Protein AF-A0A7J6R3U2-F1 (afdb_monomer)

Nearest PDB structures (foldseek):
  4mwa-assembly3_C  TM=8.985E-01  e=2.652E-11  Bacillus anthracis str. Sterne
  2l5h-assembly1_B  TM=5.261E-01  e=1.516E-02  Escherichia coli
  2kx9-assembly1_A  TM=3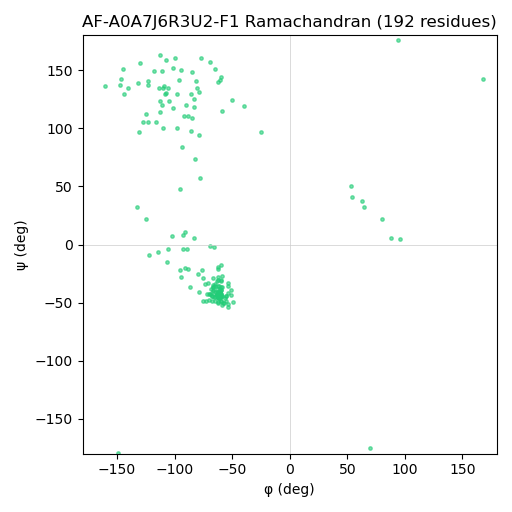.908E-01  e=1.516E-02  Escherichia coli K-12
  6vbj-assembly1_B  TM=3.674E-01  e=5.675E-02  Caldanaerobacter subterraneus subsp. tengcongensis
  8g9m-assembly1_A  TM=3.456E-01  e=4.464E-02  Acinetobacter baumannii

Mean predicted aligned error: 4.29 Å

pLDDT: mean 91.58, std 10.04, range [48.12, 98.56]

Solvent-accessible surface area (backbone atoms only — not comparable to full-atom values): 10755 Å² total; per-residue (Å²): 96,62,96,75,71,44,74,65,46,76,45,83,33,88,40,64,70,50,11,60,44,33,37,58,52,43,58,47,37,48,74,74,70,48,78,64,45,36,30,35,40,32,80,54,42,66,72,36,51,53,46,25,51,76,26,31,55,27,42,32,40,31,66,32,38,67,84,45,91,62,81,66,84,81,77,69,92,70,86,47,74,65,57,51,50,52,53,51,52,54,46,45,66,60,44,46,66,49,52,55,52,27,60,78,66,76,35,35,39,32,50,38,39,40,65,98,48,62,27,65,72,42,37,74,76,50,35,99,38,45,65,21,51,35,52,54,46,49,53,56,50,50,51,33,50,76,69,74,46,76,59,48,30,41,28,53,27,24,68,51,61,68,53,24,53,51,22,49,52,52,39,52,51,54,29,55,77,68,73,50,85,68,51,75,56,83,57,72,37,85,86,70,84,132

Foldseek 3Di:
DVVVVDQAEEDEFEDPVSLQVLQVVQVVCVVVVHPRFYEYEYLDDLVSLLSNLNRGQEYEYELLNQPPPPQPPPPDLDCDPVNVVVVLVSSLVSCVVNLVSCVVVVHAYEHEYELVRHHPVLCNPPNSALVSSLVSSVSVVVSCVVVVHQRYEYEYEELPVVRRVSNVVVNVVVCVVVVHDHHYDYDYPCPDDD

Secondary structure (DSSP, 8-state):
-GGGT-S-EEEE--SHHHHHHHHHHHHHHHHTT----EEEE--S-HHHHHHHHHH-SEEEE-GGGSS-SS--TTS-SS--HHHHHHHHHHHHHHHHHHHHHHHHHT-EEEEEEEGGG--HHHHHHH-SSHHHHHHHHHHHHHHHHHTT---EEEEEE-SSHHHHHHHHHHHHHHHHHTT----B----S-----

Sequence (194 aa):
CADAGIDIVRVTVQGIKEARATKLIKERLLRDGYTTPIVADIHFKPKVAMLAAEGCDKIRINPGNFIDGMKTFGKVTEVTPEIAAQWQEEMFNKLTPLVESLKRQGKCMRIGVNHGSLSERILTQYGDTPEGMVASAIEVGLMCRALDFHDIIFSMKSSNTRVMVAAYRLLAAEMARRGWDYPLHLGVTEAGGG

InterPro domains:
  IPR004588 4-hydroxy-3-methylbut-2-en-1-yl diphosphate synthase, bacterial-type [PTHR30454] (1-194)
  IPR011005 Dihydropteroate synthase-like superfamily [G3DSA:3.20.20.20] (1-194)
  IPR058578 IspG, TIM-barrel domain [PF04551] (2-193)

Organism: Perkinsus olseni (NCBI:txid32597)

Radius of gyration: 17.14 Å; Cα contacts (8 Å, |Δi|>4): 304; chains: 1; bounding box: 48×37×43 Å

Structure (mmCIF, N/CA/C/O backbone):
data_AF-A0A7J6R3U2-F1
#
_entry.id   AF-A0A7J6R3U2-F1
#
loop_
_atom_site.group_PDB
_atom_site.id
_atom_site.type_symbol
_atom_site.label_atom_id
_atom_site.label_alt_id
_atom_site.label_comp_id
_atom_site.label_asym_id
_atom_site.label_entity_id
_atom_site.label_seq_id
_atom_site.pdbx_PDB_ins_code
_atom_site.Cartn_x
_atom_site.Cartn_y
_atom_site.Cartn_z
_atom_site.occupancy
_atom_site.B_iso_or_equiv
_atom_site.auth_seq_id
_atom_site.auth_comp_id
_atom_site.auth_asym_id
_atom_site.auth_atom_id
_atom_site.pdbx_PDB_model_num
ATOM 1 N N . CYS A 1 1 ? -19.119 8.926 9.840 1.00 90.69 1 CYS A N 1
ATOM 2 C CA . CYS A 1 1 ? -18.742 7.890 8.847 1.00 90.69 1 CYS A CA 1
ATOM 3 C C . CYS A 1 1 ? -19.490 6.593 9.101 1.00 90.69 1 CYS A C 1
ATOM 5 O O . CYS A 1 1 ? -20.240 6.197 8.226 1.00 90.69 1 CYS A O 1
ATOM 7 N N . ALA A 1 2 ? -19.325 5.970 10.272 1.00 93.44 2 ALA A N 1
ATOM 8 C CA . ALA A 1 2 ? -20.028 4.733 10.616 1.00 93.44 2 ALA A CA 1
ATOM 9 C C . ALA A 1 2 ? -21.559 4.868 10.499 1.00 93.44 2 ALA A C 1
ATOM 11 O O . ALA A 1 2 ? -22.170 4.094 9.776 1.00 93.44 2 ALA A O 1
ATOM 12 N N . ASP A 1 3 ? -22.151 5.925 11.070 1.00 96.19 3 ASP A N 1
ATOM 13 C CA . ASP A 1 3 ? -23.606 6.182 10.981 1.00 96.19 3 ASP A CA 1
ATOM 14 C C . ASP A 1 3 ? -24.112 6.412 9.550 1.00 96.19 3 ASP A C 1
ATOM 16 O O . ASP A 1 3 ? -25.297 6.280 9.270 1.00 96.19 3 ASP A O 1
ATOM 20 N N . ALA A 1 4 ? -23.204 6.756 8.633 1.00 96.88 4 ALA A N 1
ATOM 21 C CA . ALA A 1 4 ? -23.495 6.921 7.213 1.00 96.88 4 ALA A CA 1
ATOM 22 C C . ALA A 1 4 ? -23.251 5.630 6.403 1.00 96.88 4 ALA A C 1
ATOM 24 O O . ALA A 1 4 ? -23.267 5.678 5.177 1.00 96.88 4 ALA A O 1
ATOM 25 N N . GLY A 1 5 ? -22.981 4.495 7.063 1.00 96.06 5 GLY A N 1
ATOM 26 C CA . GLY A 1 5 ? -22.761 3.195 6.422 1.00 96.06 5 GLY A CA 1
ATOM 27 C C . GLY A 1 5 ? -21.359 2.984 5.841 1.00 96.06 5 GLY A C 1
ATOM 28 O O . GLY A 1 5 ? -21.191 2.168 4.943 1.00 96.06 5 GLY A O 1
ATOM 29 N N . ILE A 1 6 ? -20.342 3.725 6.299 1.00 97.12 6 ILE A N 1
ATOM 30 C CA . ILE A 1 6 ? -18.961 3.552 5.820 1.00 97.12 6 ILE A CA 1
ATOM 31 C C . ILE A 1 6 ? -18.263 2.413 6.572 1.00 97.12 6 ILE A C 1
ATOM 33 O O . ILE A 1 6 ? -18.010 2.530 7.772 1.00 97.12 6 ILE A O 1
ATOM 37 N N . ASP A 1 7 ? -17.857 1.373 5.840 1.00 97.19 7 ASP A N 1
ATOM 38 C CA . ASP A 1 7 ? -17.229 0.171 6.409 1.00 97.19 7 ASP A CA 1
ATOM 39 C C . ASP A 1 7 ? -15.775 0.363 6.846 1.00 97.19 7 ASP A C 1
ATOM 41 O O . ASP A 1 7 ? -15.296 -0.336 7.731 1.00 97.19 7 ASP A O 1
ATOM 45 N N . ILE A 1 8 ? -15.031 1.271 6.207 1.00 97.44 8 ILE A N 1
ATOM 46 C CA . ILE A 1 8 ? -13.606 1.499 6.481 1.00 97.44 8 ILE A CA 1
ATOM 47 C C . ILE A 1 8 ? -13.297 2.988 6.347 1.00 97.44 8 ILE A C 1
ATOM 49 O O . ILE A 1 8 ? -13.569 3.603 5.315 1.00 97.44 8 ILE A O 1
ATOM 53 N N . VAL A 1 9 ? -12.647 3.565 7.358 1.00 97.19 9 VAL A N 1
ATOM 54 C CA . VAL A 1 9 ? -12.238 4.975 7.363 1.00 97.19 9 VAL A CA 1
ATOM 55 C C . VAL A 1 9 ? -10.735 5.076 7.152 1.00 97.19 9 VAL A C 1
ATOM 57 O O . VAL A 1 9 ? -9.956 4.371 7.783 1.00 97.19 9 VAL A O 1
ATOM 60 N N . ARG A 1 10 ? -10.295 5.981 6.277 1.00 97.31 10 ARG A N 1
ATOM 61 C CA . ARG A 1 10 ? -8.873 6.288 6.089 1.00 97.31 10 ARG A CA 1
ATOM 62 C C . ARG A 1 10 ? -8.559 7.678 6.624 1.00 97.31 10 ARG A C 1
ATOM 64 O O . ARG A 1 10 ? -9.272 8.623 6.305 1.00 97.31 10 ARG A O 1
ATOM 71 N N . VAL A 1 11 ? -7.466 7.796 7.370 1.00 96.00 11 VAL A N 1
ATOM 72 C CA . VAL A 1 11 ? -6.963 9.055 7.930 1.00 96.00 11 VAL A CA 1
ATOM 73 C C . VAL A 1 11 ? -5.530 9.303 7.475 1.00 96.00 11 VAL A C 1
ATOM 75 O O . VAL A 1 11 ? -4.722 8.380 7.383 1.00 96.00 11 VAL A O 1
ATOM 78 N N . THR A 1 12 ? -5.206 10.555 7.178 1.00 95.00 12 THR A N 1
ATOM 79 C CA . THR A 1 12 ? -3.850 10.957 6.794 1.00 95.00 12 THR A CA 1
ATOM 80 C C . THR A 1 12 ? -2.962 11.070 8.030 1.00 95.00 12 THR A C 1
ATOM 82 O O . THR A 1 12 ? -3.337 11.726 8.998 1.00 95.00 12 THR A O 1
ATOM 85 N N . VAL A 1 13 ? -1.768 10.470 7.989 1.00 95.19 13 VAL A N 1
ATOM 86 C CA . VAL A 1 13 ? -0.805 10.489 9.100 1.00 95.19 13 VAL A CA 1
ATOM 87 C C . VAL A 1 13 ? 0.577 10.893 8.569 1.00 95.19 13 VAL A C 1
ATOM 89 O O . VAL A 1 13 ? 1.323 10.086 8.021 1.00 95.19 13 VAL A O 1
ATOM 92 N N . GLN A 1 14 ? 0.919 12.179 8.694 1.00 90.25 14 GLN A N 1
ATOM 93 C CA . GLN A 1 14 ? 2.133 12.756 8.083 1.00 90.25 14 GLN A CA 1
ATOM 94 C C . GLN A 1 14 ? 3.350 12.809 9.021 1.00 90.25 14 GLN A C 1
ATOM 96 O O . GLN A 1 14 ? 4.499 12.881 8.554 1.00 90.25 14 GLN A O 1
ATOM 101 N N . GLY A 1 15 ? 3.117 12.773 10.334 1.00 92.88 15 GLY A N 1
ATOM 102 C CA . GLY A 1 15 ? 4.146 12.953 11.345 1.00 92.88 15 GLY A CA 1
ATOM 103 C C . GLY A 1 15 ? 3.882 12.193 12.641 1.00 92.88 15 GLY A C 1
ATOM 104 O O . GLY A 1 15 ? 2.916 11.448 12.801 1.00 92.88 15 GLY A O 1
ATOM 105 N N . ILE A 1 16 ? 4.810 12.369 13.584 1.00 93.94 16 ILE A N 1
ATOM 106 C CA . ILE A 1 16 ? 4.799 11.681 14.882 1.00 93.94 16 ILE A CA 1
ATOM 107 C C . ILE A 1 16 ? 3.591 12.104 15.726 1.00 93.94 16 ILE A C 1
ATOM 109 O O . ILE A 1 16 ? 3.033 11.273 16.441 1.00 93.94 16 ILE A O 1
ATOM 113 N N . LYS A 1 17 ? 3.176 13.375 15.641 1.00 95.25 17 LYS A N 1
ATOM 114 C CA . LYS A 1 17 ? 2.018 13.898 16.374 1.00 95.25 17 LYS A CA 1
ATOM 115 C C . LYS A 1 17 ? 0.740 13.175 15.949 1.00 95.25 17 LYS A C 1
ATOM 117 O O . LYS A 1 17 ? 0.021 12.661 16.800 1.00 95.25 17 LYS A O 1
ATOM 122 N N . GLU A 1 18 ? 0.499 13.085 14.644 1.00 95.56 18 GLU A N 1
ATOM 123 C CA . GLU A 1 18 ? -0.673 12.416 14.077 1.00 95.56 18 GLU A CA 1
ATOM 124 C C . GLU A 1 18 ? -0.626 10.917 14.379 1.00 95.56 18 GLU A C 1
ATOM 126 O O . GLU A 1 18 ? -1.633 10.343 14.783 1.00 95.56 18 GLU A O 1
ATOM 131 N N . ALA A 1 19 ? 0.554 10.293 14.271 1.00 95.38 19 ALA A N 1
ATOM 132 C CA . ALA A 1 19 ? 0.719 8.875 14.573 1.00 95.38 19 ALA A CA 1
ATOM 133 C C . ALA A 1 19 ? 0.352 8.557 16.028 1.00 95.38 19 ALA A C 1
ATOM 135 O O . ALA A 1 19 ? -0.409 7.625 16.270 1.00 95.38 19 ALA A O 1
ATOM 136 N N . ARG A 1 20 ? 0.799 9.369 16.995 1.00 95.00 20 ARG A N 1
ATOM 137 C CA . ARG A 1 20 ? 0.408 9.210 18.408 1.00 95.00 20 ARG A CA 1
ATOM 138 C C . ARG A 1 20 ? -1.087 9.442 18.634 1.00 95.00 20 ARG A C 1
ATOM 140 O O . ARG A 1 20 ? -1.682 8.772 19.473 1.00 95.00 20 ARG A O 1
ATOM 147 N N . ALA A 1 21 ? -1.698 10.357 17.882 1.00 96.50 21 ALA A N 1
ATOM 148 C CA . ALA A 1 21 ? -3.129 10.625 17.987 1.00 96.50 21 ALA A CA 1
ATOM 149 C C . ALA A 1 21 ? -3.991 9.436 17.528 1.00 96.50 21 ALA A C 1
ATOM 151 O O . ALA A 1 21 ? -5.079 9.256 18.069 1.00 96.50 21 ALA A O 1
ATOM 152 N N . THR A 1 22 ? -3.514 8.596 16.595 1.00 96.44 22 THR A N 1
ATOM 153 C CA . THR A 1 22 ? -4.287 7.441 16.091 1.00 96.44 22 THR A CA 1
ATOM 154 C C . THR A 1 22 ? -4.778 6.519 17.208 1.00 96.44 22 THR A C 1
ATOM 156 O O . THR A 1 22 ? -5.940 6.118 17.201 1.00 96.44 22 THR A O 1
ATOM 159 N N . LYS A 1 23 ? -3.932 6.247 18.210 1.00 94.94 23 LYS A N 1
ATOM 160 C CA . LYS A 1 23 ? -4.276 5.400 19.355 1.00 94.94 23 LYS A CA 1
ATOM 161 C C . LYS A 1 23 ? -5.383 6.019 20.207 1.00 94.94 23 LYS A C 1
ATOM 163 O O . LYS A 1 23 ? -6.383 5.363 20.477 1.00 94.94 23 LYS A O 1
ATOM 168 N N . LEU A 1 24 ? -5.246 7.302 20.548 1.00 96.38 24 LEU A N 1
ATOM 169 C CA . LEU A 1 24 ? -6.252 8.038 21.323 1.00 96.38 24 LEU A CA 1
ATOM 170 C C . LEU A 1 24 ? -7.600 8.095 20.588 1.00 96.38 24 LEU A C 1
ATOM 172 O O . LEU A 1 24 ? -8.650 7.912 21.202 1.00 96.38 24 LEU A O 1
ATOM 176 N N . ILE A 1 25 ? -7.567 8.310 19.269 1.00 96.31 25 ILE A N 1
ATOM 177 C CA . ILE A 1 25 ? -8.758 8.321 18.413 1.00 96.31 25 ILE A CA 1
ATOM 178 C C . ILE A 1 25 ? -9.436 6.946 18.429 1.00 96.31 25 ILE A C 1
ATOM 180 O O . ILE A 1 25 ? -10.636 6.870 18.683 1.00 96.31 25 ILE A O 1
ATOM 184 N N . LYS A 1 26 ? -8.686 5.858 18.212 1.00 96.00 26 LYS A N 1
ATOM 185 C CA . LYS A 1 26 ? -9.231 4.492 18.215 1.00 96.00 26 LYS A CA 1
ATOM 186 C C . LYS A 1 26 ? -9.832 4.122 19.571 1.00 96.00 26 LYS A C 1
ATOM 188 O O . LYS A 1 26 ? -10.952 3.627 19.620 1.00 96.00 26 LYS A O 1
ATOM 193 N N . GLU A 1 27 ? -9.130 4.404 20.667 1.00 96.62 27 GLU A N 1
ATOM 194 C CA . GLU A 1 27 ? -9.617 4.141 22.027 1.00 96.62 27 GLU A CA 1
ATOM 195 C C . GLU A 1 27 ? -10.891 4.918 22.359 1.00 96.62 27 GLU A C 1
ATOM 197 O O . GLU A 1 27 ? -11.746 4.418 23.093 1.00 96.62 27 GLU A O 1
ATOM 202 N N . ARG A 1 28 ? -11.018 6.153 21.859 1.00 97.56 28 ARG A N 1
ATOM 203 C CA . ARG A 1 28 ? -12.236 6.942 22.037 1.00 97.56 28 ARG A CA 1
ATOM 204 C C . ARG A 1 28 ? -13.392 6.370 21.221 1.00 97.56 28 ARG A C 1
ATOM 206 O O . ARG A 1 28 ? -14.463 6.171 21.775 1.00 97.56 28 ARG A O 1
ATOM 213 N N . LEU A 1 29 ? -13.160 6.058 19.947 1.00 96.94 29 LEU A N 1
ATOM 214 C CA . LEU A 1 29 ? -14.182 5.491 19.064 1.00 96.94 29 LEU A CA 1
ATOM 215 C C . LEU A 1 29 ? -14.722 4.160 19.594 1.00 96.94 29 LEU A C 1
ATOM 217 O O . LEU A 1 29 ? -15.933 3.978 19.626 1.00 96.94 29 LEU A O 1
ATOM 221 N N . LEU A 1 30 ? -13.847 3.280 20.088 1.00 96.88 30 LEU A N 1
ATOM 222 C CA . LEU A 1 30 ? -14.261 2.018 20.706 1.00 96.88 30 LEU A CA 1
ATOM 223 C C . LEU A 1 30 ? -15.116 2.240 21.962 1.00 96.88 30 LEU A C 1
ATOM 225 O O . LEU A 1 30 ? -16.115 1.549 22.143 1.00 96.88 30 LEU A O 1
ATOM 229 N N . ARG A 1 31 ? -14.758 3.216 22.811 1.00 98.00 31 ARG A N 1
ATOM 230 C CA . ARG A 1 31 ? -15.566 3.602 23.984 1.00 98.00 31 ARG A CA 1
ATOM 231 C C . ARG A 1 31 ? -16.943 4.135 23.600 1.00 98.00 31 ARG A C 1
ATOM 233 O O . ARG A 1 31 ? -17.907 3.865 24.305 1.00 98.00 31 ARG A O 1
ATOM 240 N N . ASP A 1 32 ? -17.020 4.846 22.483 1.00 97.56 32 ASP A N 1
ATOM 241 C CA . ASP A 1 32 ? -18.264 5.390 21.943 1.00 97.56 32 ASP A CA 1
ATOM 242 C C . ASP A 1 32 ? -19.058 4.345 21.116 1.00 97.56 32 ASP A C 1
ATOM 244 O O . ASP A 1 32 ? -20.083 4.678 20.531 1.00 97.56 32 ASP A O 1
ATOM 248 N N . GLY A 1 33 ? -18.613 3.079 21.068 1.00 97.44 33 GLY A N 1
ATOM 249 C CA . GLY A 1 33 ? -19.314 1.972 20.401 1.00 97.44 33 GLY A CA 1
ATOM 250 C C . GLY A 1 33 ? -18.999 1.792 18.911 1.00 97.44 33 GLY A C 1
ATOM 251 O O . GLY A 1 33 ? -19.583 0.927 18.261 1.00 97.44 33 GLY A O 1
ATOM 252 N N . TYR A 1 34 ? -18.056 2.557 18.356 1.00 97.44 34 TYR A N 1
ATOM 253 C CA . TYR A 1 34 ? -17.667 2.469 16.948 1.00 97.44 34 TYR A CA 1
ATOM 254 C C . TYR A 1 34 ? -16.528 1.469 16.726 1.00 97.44 34 TYR A C 1
ATOM 256 O O . TYR A 1 34 ? -15.410 1.646 17.215 1.00 97.44 34 TYR A O 1
ATOM 264 N N . THR A 1 35 ? -16.786 0.448 15.906 1.00 96.50 35 THR A N 1
ATOM 265 C CA . THR A 1 35 ? -15.823 -0.618 15.570 1.00 96.50 35 THR A CA 1
ATOM 266 C C . THR A 1 35 ? -15.231 -0.503 14.164 1.00 96.50 35 THR A C 1
ATOM 268 O O . THR A 1 35 ? -14.330 -1.269 13.823 1.00 96.50 35 THR A O 1
ATOM 271 N N . THR A 1 36 ? -15.682 0.469 13.361 1.00 97.19 36 THR A N 1
ATOM 272 C CA . THR A 1 36 ? -15.215 0.703 11.987 1.00 97.19 36 THR A CA 1
ATOM 273 C C . THR A 1 36 ? -13.677 0.756 11.911 1.00 97.19 36 THR A C 1
ATOM 275 O O . THR A 1 36 ? -13.056 1.564 12.613 1.00 97.19 36 THR A O 1
ATOM 278 N N . PRO A 1 37 ? -13.034 -0.074 11.067 1.00 97.44 37 PRO A N 1
ATOM 279 C CA . PRO A 1 37 ? -11.588 -0.074 10.895 1.00 97.44 37 PRO A CA 1
ATOM 280 C C . PRO A 1 37 ? -11.019 1.257 10.394 1.00 97.44 37 PRO A C 1
ATOM 282 O O . PRO A 1 37 ? -11.578 1.905 9.504 1.00 97.44 37 PRO A O 1
ATOM 285 N N . ILE A 1 38 ? -9.851 1.619 10.923 1.00 97.62 38 ILE A N 1
ATOM 286 C CA . ILE A 1 38 ? -9.089 2.810 10.558 1.00 97.62 38 ILE A CA 1
ATOM 287 C C . ILE A 1 38 ? -7.845 2.410 9.766 1.00 97.62 38 ILE A C 1
ATOM 289 O O . ILE A 1 38 ? -7.036 1.586 10.195 1.00 97.62 38 ILE A O 1
ATOM 293 N N . VAL A 1 39 ? -7.657 3.057 8.619 1.00 98.19 39 VAL A N 1
ATOM 294 C CA . VAL A 1 39 ? -6.471 2.947 7.770 1.00 98.19 39 VAL A CA 1
ATOM 295 C C . VAL A 1 39 ? -5.615 4.200 7.925 1.00 98.19 39 VAL A C 1
ATOM 297 O O . VAL A 1 39 ? -6.095 5.296 7.637 1.00 98.19 39 VAL A O 1
ATOM 300 N N . ALA A 1 40 ? -4.344 4.059 8.295 1.00 97.25 40 ALA A N 1
ATOM 301 C CA . ALA A 1 40 ? -3.398 5.173 8.250 1.00 97.25 40 ALA A CA 1
ATOM 302 C C . ALA A 1 40 ? -2.820 5.331 6.838 1.00 97.25 40 ALA A C 1
ATOM 304 O O . ALA A 1 40 ? -2.261 4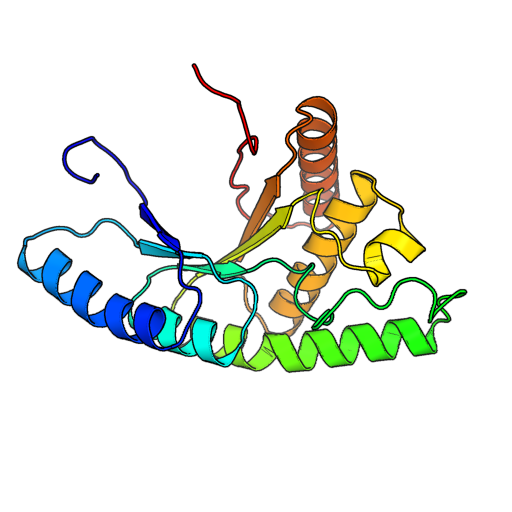.385 6.280 1.00 97.25 40 ALA A O 1
ATOM 305 N N . ASP A 1 41 ? -2.933 6.522 6.256 1.00 95.12 41 ASP A N 1
ATOM 306 C CA . ASP A 1 41 ? -2.272 6.889 5.003 1.00 95.12 41 ASP A CA 1
ATOM 307 C C . ASP A 1 41 ? -0.909 7.523 5.293 1.00 95.12 41 ASP A C 1
ATOM 309 O O . ASP A 1 41 ? -0.842 8.628 5.841 1.00 95.12 41 ASP A O 1
ATOM 313 N N . ILE A 1 42 ? 0.168 6.809 4.950 1.00 90.12 42 ILE A N 1
ATOM 314 C CA . ILE A 1 42 ? 1.541 7.203 5.265 1.00 90.12 42 ILE A CA 1
ATOM 315 C C . ILE A 1 42 ? 2.295 7.555 3.980 1.00 90.12 42 ILE A C 1
ATOM 317 O O . ILE A 1 42 ? 2.487 6.723 3.089 1.00 90.12 42 ILE A O 1
ATOM 321 N N . HIS A 1 43 ? 2.832 8.774 3.928 1.00 79.94 43 HIS A N 1
ATOM 322 C CA . HIS A 1 43 ? 3.909 9.127 3.002 1.00 79.94 43 HIS A CA 1
ATOM 323 C C . HIS A 1 43 ? 5.219 8.598 3.594 1.00 79.94 43 HIS A C 1
ATOM 325 O O . HIS A 1 43 ? 5.770 9.208 4.506 1.00 79.94 43 HIS A O 1
ATOM 331 N N . PHE A 1 44 ? 5.601 7.394 3.159 1.00 69.94 44 PHE A N 1
ATOM 332 C CA . PHE A 1 44 ? 6.572 6.478 3.767 1.00 69.94 44 PHE A CA 1
ATOM 333 C C . PHE A 1 44 ? 7.646 7.119 4.672 1.00 69.94 44 PHE A C 1
ATOM 335 O O . PHE A 1 44 ? 8.694 7.580 4.235 1.00 69.94 44 PHE A O 1
ATOM 342 N N . LYS A 1 45 ? 7.377 7.087 5.980 1.00 82.69 45 LYS A N 1
ATOM 343 C CA . LYS A 1 45 ? 8.341 7.334 7.057 1.00 82.69 45 LYS A CA 1
ATOM 344 C C . LYS A 1 45 ? 8.248 6.137 8.004 1.00 82.69 45 LYS A C 1
ATOM 346 O O . LYS A 1 45 ? 7.261 6.073 8.743 1.00 82.69 45 LYS A O 1
ATOM 351 N N . PRO A 1 46 ? 9.218 5.201 8.022 1.00 85.19 46 PRO A N 1
ATOM 352 C CA . PRO A 1 46 ? 9.103 3.946 8.776 1.00 85.19 46 PRO A CA 1
ATOM 353 C C . PRO A 1 46 ? 8.699 4.147 10.241 1.00 85.19 46 PRO A C 1
ATOM 355 O O . PRO A 1 46 ? 7.768 3.513 10.729 1.00 85.19 46 PRO A O 1
ATOM 358 N N . LYS A 1 47 ? 9.304 5.131 10.917 1.00 89.44 47 LYS A N 1
ATOM 359 C CA . LYS A 1 47 ? 8.972 5.483 12.306 1.00 89.44 47 LYS A CA 1
ATOM 360 C C . LYS A 1 47 ? 7.517 5.933 12.491 1.00 89.44 47 LYS A C 1
ATOM 362 O O . LYS A 1 47 ? 6.900 5.605 13.499 1.00 89.44 47 LYS A O 1
ATOM 367 N N . VAL A 1 48 ? 6.967 6.685 11.536 1.00 93.00 48 VAL A N 1
ATOM 368 C CA . VAL A 1 48 ? 5.568 7.142 11.573 1.00 93.00 48 VAL A CA 1
ATOM 369 C C . VAL A 1 48 ? 4.628 5.968 11.309 1.00 93.00 48 VAL A C 1
ATOM 371 O O . VAL A 1 48 ? 3.648 5.820 12.029 1.00 93.00 48 VAL A O 1
ATOM 374 N N . ALA A 1 49 ? 4.950 5.108 10.337 1.00 92.88 49 ALA A N 1
ATOM 375 C CA . ALA A 1 49 ? 4.161 3.917 10.025 1.00 92.88 49 ALA A CA 1
ATOM 376 C C . ALA A 1 49 ? 4.086 2.950 11.216 1.00 92.88 49 ALA A C 1
ATOM 378 O O . ALA A 1 49 ? 3.002 2.492 11.558 1.00 92.88 49 ALA A O 1
ATOM 379 N N . MET A 1 50 ? 5.217 2.705 11.885 1.00 92.69 50 MET A N 1
ATOM 380 C CA . MET A 1 50 ? 5.301 1.857 13.079 1.00 92.69 50 MET A CA 1
ATOM 381 C C . MET A 1 50 ? 4.437 2.387 14.229 1.00 92.69 50 MET A C 1
ATOM 383 O O . MET A 1 50 ? 3.702 1.620 14.836 1.00 92.69 50 MET A O 1
ATOM 387 N N . LEU A 1 51 ? 4.487 3.696 14.499 1.00 94.56 51 LEU A N 1
ATOM 388 C CA . LEU A 1 51 ? 3.668 4.319 15.546 1.00 94.56 51 LEU A CA 1
ATOM 389 C C . LEU A 1 51 ? 2.179 4.334 15.182 1.00 94.56 51 LEU A C 1
ATOM 391 O O . LEU A 1 51 ? 1.335 4.043 16.021 1.00 94.56 51 LEU A O 1
ATOM 395 N N . ALA A 1 52 ? 1.844 4.653 13.930 1.00 95.94 52 ALA A N 1
ATOM 396 C CA . ALA A 1 52 ? 0.463 4.625 13.454 1.00 95.94 52 ALA A CA 1
ATOM 397 C C . ALA A 1 52 ? -0.117 3.206 13.497 1.00 95.94 52 ALA A C 1
ATOM 399 O O . ALA A 1 52 ? -1.310 3.027 13.744 1.00 95.94 52 ALA A O 1
ATOM 400 N N . ALA A 1 53 ? 0.734 2.194 13.303 1.00 95.38 53 ALA A N 1
ATOM 401 C CA . ALA A 1 53 ? 0.336 0.808 13.422 1.00 95.38 53 ALA A CA 1
ATOM 402 C C . ALA A 1 53 ? -0.140 0.474 14.828 1.00 95.38 53 ALA A C 1
ATOM 404 O O . ALA A 1 53 ? -0.907 -0.454 14.920 1.00 95.38 53 ALA A O 1
ATOM 405 N N . GLU A 1 54 ? 0.183 1.210 15.895 1.00 93.69 54 GLU A N 1
ATOM 406 C CA . GLU A 1 54 ? -0.379 0.928 17.226 1.00 93.69 54 GLU A CA 1
ATOM 407 C C . GLU A 1 54 ? -1.874 1.286 17.325 1.00 93.69 54 GLU A C 1
ATOM 409 O O . GLU A 1 54 ? -2.622 0.606 18.025 1.00 93.69 54 GLU A O 1
ATOM 414 N N . GLY A 1 55 ? -2.324 2.324 16.610 1.00 93.56 55 GLY A N 1
ATOM 415 C CA . GLY A 1 55 ? -3.691 2.856 16.699 1.00 93.56 55 GLY A CA 1
ATOM 416 C C . GLY A 1 55 ? -4.604 2.552 15.509 1.00 93.56 55 GLY A C 1
ATOM 417 O O . GLY A 1 55 ? -5.816 2.707 15.619 1.00 93.56 55 GLY A O 1
ATOM 418 N N . CYS A 1 56 ? -4.056 2.122 14.373 1.00 97.38 56 CYS A N 1
ATOM 419 C CA . CYS A 1 56 ? -4.827 1.802 13.168 1.00 97.38 56 CYS A CA 1
ATOM 420 C C . CYS A 1 56 ? -4.890 0.293 12.907 1.00 97.38 56 CYS A C 1
ATOM 422 O O . CYS A 1 56 ? -4.044 -0.461 13.378 1.00 97.38 56 CYS A O 1
ATOM 424 N N . ASP A 1 57 ? -5.882 -0.142 12.132 1.00 97.75 57 ASP A N 1
ATOM 425 C CA . ASP A 1 57 ? -6.123 -1.549 11.774 1.00 97.75 57 ASP A CA 1
ATOM 426 C C . ASP A 1 57 ? -5.408 -1.942 10.465 1.00 97.75 57 ASP A C 1
ATOM 428 O O . ASP A 1 57 ? -5.171 -3.117 10.183 1.00 97.75 57 ASP A O 1
ATOM 432 N N . LYS A 1 58 ? -5.049 -0.941 9.650 1.00 98.19 58 LYS A N 1
ATOM 433 C CA . LYS A 1 58 ? -4.363 -1.105 8.365 1.00 98.19 58 LYS A CA 1
ATOM 434 C C . LYS A 1 58 ? -3.413 0.056 8.106 1.00 98.19 58 LYS A C 1
ATOM 436 O O . LYS A 1 58 ? -3.754 1.211 8.365 1.00 98.19 58 LYS A O 1
ATOM 441 N N . ILE A 1 59 ? -2.258 -0.225 7.511 1.00 97.38 59 ILE A N 1
ATOM 442 C CA . ILE A 1 59 ? -1.329 0.807 7.032 1.00 97.38 59 ILE A CA 1
ATOM 443 C C . ILE A 1 59 ? -1.371 0.860 5.510 1.00 97.38 59 ILE A C 1
ATOM 445 O O . ILE A 1 59 ? -1.236 -0.166 4.851 1.00 97.38 59 ILE A O 1
ATOM 449 N N . ARG A 1 60 ? -1.531 2.047 4.920 1.00 96.38 60 ARG A N 1
ATOM 450 C CA . ARG A 1 60 ? -1.241 2.254 3.500 1.00 96.38 60 ARG A CA 1
ATOM 451 C C . ARG A 1 60 ? 0.142 2.861 3.331 1.00 96.38 60 ARG A C 1
ATOM 453 O O . ARG A 1 60 ? 0.435 3.916 3.885 1.00 96.38 60 ARG A O 1
ATOM 460 N N . ILE A 1 61 ? 0.914 2.236 2.455 1.00 93.69 61 ILE A N 1
ATOM 461 C CA . ILE A 1 61 ? 2.191 2.731 1.956 1.00 93.69 61 ILE A CA 1
ATOM 462 C C . ILE A 1 61 ? 2.100 3.078 0.466 1.00 93.69 61 ILE A C 1
ATOM 464 O O . ILE A 1 61 ? 1.185 2.646 -0.245 1.00 93.69 61 ILE A O 1
ATOM 468 N N . ASN A 1 62 ? 3.069 3.858 -0.002 1.00 91.69 62 ASN A N 1
ATOM 469 C CA . ASN A 1 62 ? 3.300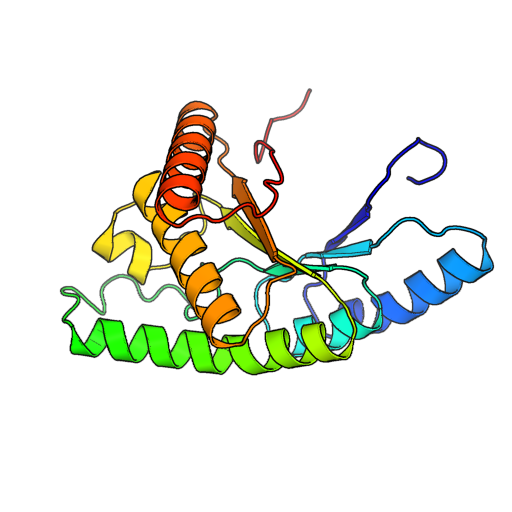 4.131 -1.414 1.00 91.69 62 ASN A CA 1
ATOM 470 C C . ASN A 1 62 ? 4.753 3.763 -1.751 1.00 91.69 62 ASN A C 1
ATOM 472 O O . ASN A 1 62 ? 5.645 4.447 -1.241 1.00 91.69 62 ASN A O 1
ATOM 476 N N . PRO A 1 63 ? 4.995 2.720 -2.567 1.00 88.62 63 PRO A N 1
ATOM 477 C CA . PRO A 1 63 ? 6.343 2.273 -2.928 1.00 88.62 63 PRO A CA 1
ATOM 478 C C . PRO A 1 63 ? 7.229 3.378 -3.509 1.00 88.62 63 PRO A C 1
ATOM 480 O O . PRO A 1 63 ? 8.425 3.415 -3.234 1.00 88.62 63 PRO A O 1
ATOM 483 N N . GLY A 1 64 ? 6.635 4.329 -4.239 1.00 84.31 64 GLY A N 1
ATOM 484 C CA . GLY A 1 64 ? 7.360 5.443 -4.852 1.00 84.31 64 GLY A CA 1
ATOM 485 C C . GLY A 1 64 ? 8.116 6.341 -3.867 1.00 84.31 64 GLY A C 1
ATOM 486 O O . GLY A 1 64 ? 9.031 7.045 -4.266 1.00 84.31 64 GLY A O 1
ATOM 487 N N . ASN A 1 65 ? 7.777 6.284 -2.574 1.00 79.00 65 ASN A N 1
ATOM 488 C CA . ASN A 1 65 ? 8.376 7.118 -1.528 1.00 79.00 65 ASN A CA 1
ATOM 489 C C . ASN A 1 65 ? 9.429 6.375 -0.675 1.00 79.00 65 ASN A C 1
ATOM 491 O O . ASN A 1 65 ? 9.835 6.889 0.364 1.00 79.00 65 ASN A O 1
ATOM 495 N N . PHE A 1 66 ? 9.819 5.143 -1.032 1.00 73.56 66 PHE A N 1
ATOM 496 C CA . PHE A 1 66 ? 10.672 4.295 -0.181 1.00 73.56 66 PHE A CA 1
ATOM 497 C C . PHE A 1 66 ? 12.142 4.714 -0.178 1.00 73.56 66 PHE A C 1
ATOM 499 O O . PHE A 1 66 ? 12.764 4.832 0.881 1.00 73.56 66 PHE A O 1
ATOM 506 N N . ILE A 1 67 ? 12.704 4.920 -1.366 1.00 62.44 67 ILE A N 1
ATOM 507 C CA . ILE A 1 67 ? 14.107 5.315 -1.546 1.00 62.44 67 ILE A CA 1
ATOM 508 C C . ILE A 1 67 ? 14.226 6.842 -1.655 1.00 62.44 67 ILE A C 1
ATOM 510 O O . ILE A 1 67 ? 15.202 7.429 -1.192 1.00 62.44 67 ILE A O 1
ATOM 514 N N . ASP A 1 68 ? 13.182 7.510 -2.141 1.00 59.00 68 ASP A N 1
ATOM 515 C CA . ASP A 1 68 ? 13.315 8.869 -2.649 1.00 59.00 68 ASP A CA 1
ATOM 516 C C . ASP A 1 68 ? 13.005 9.904 -1.560 1.00 59.00 68 ASP A C 1
ATOM 518 O O . ASP A 1 68 ? 11.901 10.438 -1.454 1.00 59.00 68 ASP A O 1
ATOM 522 N N . GLY A 1 69 ? 14.015 10.215 -0.741 1.00 54.19 69 GLY A N 1
ATOM 523 C CA . GLY A 1 69 ? 14.001 11.404 0.120 1.00 54.19 69 GLY A CA 1
ATOM 524 C C . GLY A 1 69 ? 13.845 12.705 -0.682 1.00 54.19 69 GLY A C 1
ATOM 525 O O . GLY A 1 69 ? 13.271 13.657 -0.166 1.00 54.19 69 GLY A O 1
ATOM 526 N N . MET A 1 70 ? 14.290 12.706 -1.947 1.00 48.12 70 MET A N 1
ATOM 527 C CA . MET A 1 70 ? 14.012 13.656 -3.033 1.00 48.12 70 MET A CA 1
ATOM 528 C C . MET A 1 70 ? 14.359 12.941 -4.351 1.00 48.12 70 MET A C 1
ATOM 530 O O . MET A 1 70 ? 15.401 12.296 -4.411 1.00 48.12 70 MET A O 1
ATOM 534 N N . LYS A 1 71 ? 13.526 13.046 -5.397 1.00 54.25 71 LYS A N 1
ATOM 535 C CA . LYS A 1 71 ? 13.852 12.516 -6.735 1.00 54.25 71 LYS A CA 1
ATOM 536 C C . LYS A 1 71 ? 15.140 13.188 -7.228 1.00 54.25 71 LYS A C 1
ATOM 538 O O . LYS A 1 71 ? 15.151 14.404 -7.419 1.00 54.25 71 LYS A O 1
ATOM 543 N N . THR A 1 72 ? 16.222 12.438 -7.405 1.00 54.00 72 THR A N 1
ATOM 544 C CA . THR A 1 72 ? 17.528 12.966 -7.833 1.00 54.00 72 THR A CA 1
ATOM 545 C C . THR A 1 72 ? 17.697 12.835 -9.339 1.00 54.00 72 THR A C 1
ATOM 547 O O . THR A 1 72 ? 18.737 12.370 -9.807 1.00 54.00 72 THR A O 1
ATOM 550 N N . PHE A 1 73 ? 16.662 13.265 -10.068 1.00 57.69 73 PHE A N 1
ATOM 551 C CA . PHE A 1 73 ? 16.574 13.169 -11.519 1.00 57.69 73 PHE A CA 1
ATOM 552 C C . PHE A 1 73 ? 17.919 13.475 -12.185 1.00 57.69 73 PHE A C 1
ATOM 554 O O . PHE A 1 73 ? 18.459 14.573 -12.039 1.00 57.69 73 PHE A O 1
ATOM 561 N N . GLY A 1 74 ? 18.449 12.491 -12.915 1.00 57.53 74 GLY A N 1
ATOM 562 C CA . GLY A 1 74 ? 19.645 12.649 -13.746 1.00 57.53 74 GLY A CA 1
ATOM 563 C C . GLY A 1 74 ? 20.970 12.224 -13.108 1.00 57.53 74 GLY A C 1
ATOM 564 O O . GLY A 1 74 ? 22.005 12.386 -13.747 1.00 57.53 74 GLY A O 1
ATOM 565 N N . LYS A 1 75 ? 20.979 11.658 -11.891 1.00 62.31 75 LYS A N 1
ATOM 566 C CA . LYS A 1 75 ? 22.207 11.064 -11.316 1.00 62.31 75 LYS A CA 1
ATOM 567 C C . LYS A 1 75 ? 22.519 9.663 -11.835 1.00 62.31 75 LYS A C 1
ATOM 569 O O . LYS A 1 75 ? 23.678 9.260 -11.814 1.00 62.31 75 LYS A O 1
ATOM 574 N N . VAL A 1 76 ? 21.503 8.928 -12.282 1.00 64.94 76 VAL A N 1
ATOM 575 C CA . VAL A 1 76 ? 21.643 7.567 -12.808 1.00 64.94 76 VAL A CA 1
ATOM 576 C C . VAL A 1 76 ? 21.083 7.545 -14.223 1.00 64.94 76 VAL A C 1
ATOM 578 O O . VAL A 1 76 ? 19.873 7.618 -14.422 1.00 64.94 76 VAL A O 1
ATOM 581 N N . THR A 1 77 ? 21.974 7.491 -15.208 1.00 65.69 77 THR A N 1
ATOM 582 C CA . THR A 1 77 ? 21.625 7.448 -16.637 1.00 65.69 77 THR A CA 1
ATOM 583 C C . THR A 1 77 ? 21.423 6.026 -17.151 1.00 65.69 77 THR A C 1
ATOM 585 O O . THR A 1 77 ? 20.753 5.834 -18.159 1.00 65.69 77 THR A O 1
ATOM 588 N N . GLU A 1 78 ? 21.977 5.034 -16.455 1.00 73.50 78 GLU A N 1
ATOM 589 C CA . GLU A 1 78 ? 21.866 3.617 -16.789 1.00 73.50 78 GLU A CA 1
ATOM 590 C C . GLU A 1 78 ? 21.700 2.798 -15.506 1.00 73.50 78 GLU A C 1
ATOM 592 O O . GLU A 1 78 ? 22.394 3.027 -14.514 1.00 73.50 78 GLU A O 1
ATOM 597 N N . VAL A 1 79 ? 20.757 1.855 -15.515 1.00 78.56 79 VAL A N 1
ATOM 598 C CA . VAL A 1 79 ? 20.515 0.952 -14.386 1.00 78.56 79 VAL A CA 1
ATOM 599 C C . VAL A 1 79 ? 21.229 -0.364 -14.660 1.00 78.56 79 VAL A C 1
ATOM 601 O O . VAL A 1 79 ? 20.720 -1.203 -15.400 1.00 78.56 79 VAL A O 1
ATOM 604 N N . THR A 1 80 ? 22.399 -0.552 -14.052 1.00 86.12 80 THR A N 1
ATOM 605 C CA . THR A 1 80 ? 23.097 -1.843 -14.095 1.00 86.12 80 THR A CA 1
ATOM 606 C C . THR A 1 80 ? 22.451 -2.843 -13.122 1.00 86.12 80 THR A C 1
ATOM 608 O O . THR A 1 80 ? 21.752 -2.428 -12.184 1.00 86.12 80 THR A O 1
ATOM 611 N N . PRO A 1 81 ? 22.671 -4.161 -13.293 1.00 87.12 81 PRO A N 1
ATOM 612 C CA . PRO A 1 81 ? 22.195 -5.172 -12.348 1.00 87.12 81 PRO A CA 1
ATOM 613 C C . PRO A 1 81 ? 22.625 -4.909 -10.897 1.00 87.12 81 PRO A C 1
ATOM 615 O O . PRO A 1 81 ? 21.847 -5.140 -9.974 1.00 87.12 81 PRO A O 1
ATOM 618 N N . GLU A 1 82 ? 23.826 -4.371 -10.685 1.00 87.56 82 GLU A N 1
ATOM 619 C CA . GLU A 1 82 ? 24.368 -4.052 -9.361 1.00 87.56 82 GLU A CA 1
ATOM 620 C C . GLU A 1 82 ? 23.598 -2.903 -8.703 1.00 87.56 82 GLU A C 1
ATOM 622 O O . GLU A 1 82 ? 23.226 -2.999 -7.534 1.00 87.56 82 GLU A O 1
ATOM 627 N N . ILE A 1 83 ? 23.296 -1.842 -9.459 1.00 85.12 83 ILE A N 1
ATOM 628 C CA . ILE A 1 83 ? 22.484 -0.713 -8.979 1.00 85.12 83 ILE A CA 1
ATOM 629 C C . ILE A 1 83 ? 21.068 -1.192 -8.640 1.00 85.12 83 ILE A C 1
ATOM 631 O O . ILE A 1 83 ? 20.516 -0.842 -7.595 1.00 85.12 83 ILE A O 1
ATOM 635 N N . ALA A 1 84 ? 20.480 -2.029 -9.500 1.00 84.38 84 ALA A N 1
ATOM 636 C CA . ALA A 1 84 ? 19.163 -2.602 -9.254 1.00 84.38 84 ALA A CA 1
ATOM 637 C C . ALA A 1 84 ? 19.135 -3.448 -7.969 1.00 84.38 84 ALA A C 1
ATOM 639 O O . ALA A 1 84 ? 18.204 -3.304 -7.173 1.00 84.38 84 ALA A O 1
ATOM 640 N N . ALA A 1 85 ? 20.159 -4.276 -7.740 1.00 87.94 85 ALA A N 1
ATOM 641 C CA . ALA A 1 85 ? 20.286 -5.091 -6.535 1.00 87.94 85 ALA A CA 1
ATOM 642 C C . ALA A 1 85 ? 20.431 -4.232 -5.268 1.00 87.94 85 ALA A C 1
ATOM 644 O O . ALA A 1 85 ? 19.737 -4.478 -4.283 1.00 87.94 85 ALA A O 1
ATOM 645 N N . GLN A 1 86 ? 21.253 -3.177 -5.311 1.00 87.81 86 GLN A N 1
ATOM 646 C CA . GLN A 1 86 ? 21.412 -2.236 -4.194 1.00 87.81 86 GLN A CA 1
ATOM 647 C C . GLN A 1 86 ? 20.088 -1.556 -3.825 1.00 87.81 86 GLN A C 1
ATOM 649 O O . GLN A 1 86 ? 19.726 -1.479 -2.651 1.00 87.81 86 GLN A O 1
ATOM 654 N N . TRP A 1 87 ? 19.324 -1.099 -4.820 1.00 87.69 87 TRP A N 1
ATOM 655 C CA . TRP A 1 87 ? 18.010 -0.500 -4.584 1.00 87.69 87 TRP A CA 1
ATOM 656 C C . TRP A 1 87 ? 17.014 -1.486 -3.974 1.00 87.69 87 TRP A C 1
ATOM 658 O O . TRP A 1 87 ? 16.254 -1.124 -3.072 1.00 87.69 87 TRP A O 1
ATOM 668 N N . GLN A 1 88 ? 17.013 -2.730 -4.452 1.00 87.88 88 GLN A N 1
ATOM 669 C CA . GLN A 1 88 ? 16.166 -3.779 -3.894 1.00 87.88 88 GLN A CA 1
ATOM 670 C C . GLN A 1 88 ? 16.523 -4.069 -2.436 1.00 87.88 88 GLN A C 1
ATOM 672 O O . GLN A 1 88 ? 15.622 -4.139 -1.599 1.00 87.88 88 GLN A O 1
ATOM 677 N N . GLU A 1 89 ? 17.813 -4.177 -2.118 1.00 91.06 89 GLU A N 1
ATOM 678 C CA . GLU A 1 89 ? 18.298 -4.391 -0.755 1.00 91.06 89 GLU A CA 1
ATOM 679 C C . GLU A 1 89 ? 17.908 -3.231 0.174 1.00 91.06 89 GLU A C 1
ATOM 681 O O . GLU A 1 89 ? 17.371 -3.452 1.261 1.00 91.06 89 GLU A O 1
ATOM 686 N N . GLU A 1 90 ? 18.087 -1.981 -0.262 1.00 89.50 90 GLU A N 1
ATOM 687 C CA . GLU A 1 90 ? 17.706 -0.808 0.528 1.00 89.50 90 GLU A CA 1
ATOM 688 C C . GLU A 1 90 ? 16.195 -0.766 0.804 1.00 89.50 90 GLU A C 1
ATOM 690 O O . GLU A 1 90 ? 15.765 -0.514 1.936 1.00 89.50 90 GLU A O 1
ATOM 695 N N . MET A 1 91 ? 15.368 -1.034 -0.213 1.00 90.19 91 MET A N 1
ATOM 696 C CA . MET A 1 91 ? 13.915 -1.106 -0.044 1.00 90.19 91 MET A CA 1
ATOM 697 C C . MET A 1 91 ? 13.504 -2.217 0.903 1.00 90.19 91 MET A C 1
ATOM 699 O O . MET A 1 91 ? 12.647 -1.986 1.759 1.00 90.19 91 MET A O 1
ATOM 703 N N . PHE A 1 92 ? 14.117 -3.391 0.763 1.00 93.25 92 PHE A N 1
ATOM 704 C CA . PHE A 1 92 ? 13.861 -4.527 1.631 1.00 93.25 92 PHE A CA 1
ATOM 705 C C . PHE A 1 92 ? 14.170 -4.156 3.084 1.00 93.25 92 PHE A C 1
ATOM 707 O O . PHE A 1 92 ? 13.281 -4.208 3.930 1.00 93.25 92 PHE A O 1
ATOM 714 N N . ASN A 1 93 ? 15.365 -3.625 3.354 1.00 92.31 93 ASN A N 1
ATOM 715 C CA . ASN A 1 93 ? 15.785 -3.190 4.689 1.00 92.31 93 ASN A CA 1
ATOM 716 C C . ASN A 1 93 ? 14.866 -2.114 5.291 1.00 92.31 93 ASN A C 1
ATOM 718 O O . ASN A 1 93 ? 14.588 -2.127 6.491 1.00 92.31 93 ASN A O 1
ATOM 722 N N . LYS A 1 94 ? 14.351 -1.188 4.473 1.00 90.56 94 LYS A N 1
ATOM 723 C CA . LYS A 1 94 ? 13.395 -0.163 4.921 1.00 90.56 94 LYS A CA 1
ATOM 724 C C . LYS A 1 94 ? 11.995 -0.719 5.189 1.00 90.56 94 LYS A C 1
ATOM 726 O O . LYS A 1 94 ? 11.296 -0.199 6.063 1.00 90.56 94 LYS A O 1
ATOM 731 N N . LEU A 1 95 ? 11.563 -1.724 4.430 1.00 92.94 95 LEU A N 1
ATOM 732 C CA . LEU A 1 95 ? 10.237 -2.327 4.541 1.00 92.94 95 LEU A CA 1
ATOM 733 C C . LEU A 1 95 ? 10.145 -3.308 5.715 1.00 92.94 95 LEU A C 1
ATOM 735 O O . LEU A 1 95 ? 9.130 -3.313 6.417 1.00 92.94 95 LEU A O 1
ATOM 739 N N . THR A 1 96 ? 11.190 -4.111 5.932 1.00 95.75 96 THR A N 1
ATOM 740 C CA . THR A 1 96 ? 11.205 -5.230 6.886 1.00 95.75 96 THR A CA 1
ATOM 741 C C . THR A 1 96 ? 10.686 -4.859 8.278 1.00 95.75 96 THR A C 1
ATOM 743 O O . THR A 1 96 ? 9.746 -5.516 8.732 1.00 95.75 96 THR A O 1
ATOM 746 N N . PRO A 1 97 ? 11.144 -3.769 8.932 1.00 95.00 97 PRO A N 1
ATOM 747 C CA . PRO A 1 97 ? 10.670 -3.427 10.274 1.00 95.00 97 PRO A CA 1
ATOM 748 C C . PRO A 1 97 ? 9.159 -3.179 10.339 1.00 95.00 97 PRO A C 1
ATOM 750 O O . PRO A 1 97 ? 8.503 -3.541 11.318 1.00 95.00 97 PRO A O 1
ATOM 753 N N . LEU A 1 98 ? 8.590 -2.567 9.293 1.00 94.69 98 LEU A N 1
ATOM 754 C CA . LEU A 1 98 ? 7.151 -2.335 9.214 1.00 94.69 98 LEU A CA 1
ATOM 755 C C . LEU A 1 98 ? 6.406 -3.661 9.064 1.00 94.69 98 LEU A C 1
ATOM 757 O O . LEU A 1 98 ? 5.455 -3.898 9.802 1.00 94.69 98 LEU A O 1
ATOM 761 N N . VAL A 1 99 ? 6.841 -4.522 8.143 1.00 96.75 99 VAL A N 1
ATOM 762 C CA . VAL A 1 99 ? 6.201 -5.821 7.894 1.00 96.75 99 VAL A CA 1
ATOM 763 C C . VAL A 1 99 ? 6.214 -6.690 9.149 1.00 96.75 99 VAL A C 1
ATOM 765 O O . VAL A 1 99 ? 5.162 -7.172 9.560 1.00 96.75 99 VAL A O 1
ATOM 768 N N . GLU A 1 100 ? 7.355 -6.823 9.821 1.00 97.00 100 GLU A N 1
ATOM 769 C CA . GLU A 1 100 ? 7.463 -7.586 11.071 1.00 97.00 100 GLU A CA 1
ATOM 770 C C . GLU A 1 100 ? 6.553 -7.028 12.172 1.00 97.00 100 GLU A C 1
ATOM 772 O O . GLU A 1 100 ? 5.915 -7.775 12.920 1.00 97.00 100 GLU A O 1
ATOM 777 N N . SER A 1 101 ? 6.455 -5.700 12.264 1.00 95.94 101 SER A N 1
ATOM 778 C CA . SER A 1 101 ? 5.570 -5.045 13.223 1.00 95.94 101 SER A CA 1
ATOM 779 C C . SER A 1 101 ? 4.095 -5.297 12.927 1.00 95.94 101 SER A C 1
ATOM 781 O O . SER A 1 101 ? 3.327 -5.536 13.860 1.00 95.94 101 SER A O 1
ATOM 783 N N . LEU A 1 102 ? 3.695 -5.277 11.653 1.00 97.31 102 LEU A N 1
ATOM 784 C CA . LEU A 1 102 ? 2.326 -5.579 11.236 1.00 97.31 102 LEU A CA 1
ATOM 785 C C . LEU A 1 102 ? 1.985 -7.056 11.452 1.00 97.31 102 LEU A C 1
ATOM 787 O O . LEU A 1 102 ? 0.928 -7.332 12.018 1.00 97.31 102 LEU A O 1
ATOM 791 N N . LYS A 1 103 ? 2.904 -7.982 11.127 1.00 97.31 103 LYS A N 1
ATOM 792 C CA . LYS A 1 103 ? 2.775 -9.420 11.430 1.00 97.31 103 LYS A CA 1
ATOM 793 C C . LYS A 1 103 ? 2.494 -9.649 12.912 1.00 97.31 103 LYS A C 1
ATOM 795 O O . LYS A 1 103 ? 1.492 -10.261 13.264 1.00 97.31 103 LYS A O 1
ATOM 800 N N . ARG A 1 104 ? 3.339 -9.100 13.793 1.00 97.12 104 ARG A N 1
ATOM 801 C CA . ARG A 1 104 ? 3.198 -9.252 15.253 1.00 97.12 104 ARG A CA 1
ATOM 802 C C . ARG A 1 104 ? 1.872 -8.701 15.785 1.00 97.12 104 ARG A C 1
ATOM 804 O O . ARG A 1 104 ? 1.373 -9.183 16.794 1.00 97.12 104 ARG A O 1
ATOM 811 N N . GLN A 1 105 ? 1.327 -7.675 15.139 1.00 96.62 105 GLN A N 1
ATOM 812 C CA . GLN A 1 105 ? 0.087 -7.023 15.555 1.00 96.62 105 GLN A CA 1
ATOM 813 C C . GLN A 1 105 ? -1.170 -7.598 14.887 1.00 96.62 105 GLN A C 1
ATOM 815 O O . GLN A 1 105 ? -2.264 -7.137 15.207 1.00 96.62 105 GLN A O 1
ATOM 820 N N . GLY A 1 106 ? -1.037 -8.551 13.955 1.00 96.88 106 GLY A N 1
ATOM 821 C CA . GLY A 1 106 ? -2.161 -9.063 13.164 1.00 96.88 106 GLY A CA 1
ATOM 822 C C . GLY A 1 106 ? -2.803 -7.989 12.281 1.00 96.88 106 GLY A C 1
ATOM 823 O O . GLY A 1 106 ? -4.026 -7.917 12.177 1.00 96.88 106 GLY A O 1
ATOM 824 N N . LYS A 1 107 ? -1.991 -7.092 11.706 1.00 97.38 107 LYS A N 1
ATOM 825 C CA . LYS A 1 107 ? -2.452 -5.942 10.912 1.00 97.38 107 LYS A CA 1
ATOM 826 C C . LYS A 1 107 ? -2.106 -6.113 9.447 1.00 97.38 107 LYS A C 1
ATOM 828 O O . LYS A 1 107 ? -1.076 -6.675 9.096 1.00 97.38 107 LYS A O 1
ATOM 833 N N . CYS A 1 108 ? -2.945 -5.548 8.590 1.00 97.38 108 CYS A N 1
ATOM 834 C CA . CYS A 1 108 ? -2.776 -5.639 7.146 1.00 97.38 108 CYS A CA 1
ATOM 835 C C . CYS A 1 108 ? -2.145 -4.373 6.548 1.00 97.38 108 CYS A C 1
ATOM 837 O O . CYS A 1 108 ? -2.170 -3.280 7.128 1.00 97.38 108 CYS A O 1
ATOM 839 N N . MET A 1 109 ? -1.600 -4.513 5.340 1.00 97.69 109 MET A N 1
ATOM 840 C CA . MET A 1 109 ? -0.969 -3.429 4.596 1.00 97.69 109 MET A CA 1
ATOM 841 C C . MET A 1 109 ? -1.619 -3.232 3.229 1.00 97.69 109 MET A C 1
ATOM 843 O O . MET A 1 109 ? -1.876 -4.177 2.494 1.00 97.69 109 MET A O 1
ATOM 847 N N . ARG A 1 110 ? -1.844 -1.979 2.835 1.00 97.88 110 ARG A N 1
ATOM 848 C CA . ARG A 1 110 ? -2.186 -1.632 1.455 1.00 97.88 110 ARG A CA 1
ATOM 849 C C . ARG A 1 110 ? -0.962 -1.078 0.736 1.00 97.88 110 ARG A C 1
ATOM 851 O O . ARG A 1 110 ? -0.480 -0.000 1.088 1.00 97.88 110 ARG A O 1
ATOM 858 N N . ILE A 1 111 ? -0.529 -1.768 -0.312 1.00 96.94 111 ILE A N 1
ATOM 859 C CA . ILE A 1 111 ? 0.496 -1.323 -1.257 1.00 96.94 111 ILE A CA 1
ATOM 860 C C . ILE A 1 111 ? -0.209 -0.485 -2.328 1.00 96.94 111 ILE A C 1
ATOM 862 O O . ILE A 1 111 ? -0.851 -1.012 -3.238 1.00 96.94 111 ILE A O 1
ATOM 866 N N . GLY A 1 112 ? -0.172 0.840 -2.166 1.00 95.56 112 GLY A N 1
ATOM 867 C CA . GLY A 1 112 ? -0.918 1.760 -3.021 1.00 95.56 112 GLY A CA 1
ATOM 868 C C . GLY A 1 112 ? -0.028 2.586 -3.932 1.00 95.56 112 GLY A C 1
ATOM 869 O O . GLY A 1 112 ? 0.493 3.612 -3.488 1.00 95.56 112 GLY A O 1
ATOM 870 N N . VAL A 1 113 ? 0.065 2.173 -5.196 1.00 95.44 113 VAL A N 1
ATOM 871 C CA . VAL A 1 113 ? 0.813 2.863 -6.248 1.00 95.44 113 VAL A CA 1
ATOM 872 C C . VAL A 1 113 ? -0.065 3.938 -6.885 1.00 95.44 113 VAL A C 1
ATOM 874 O O . VAL A 1 113 ? -1.203 3.682 -7.286 1.00 95.44 113 VAL A O 1
ATOM 877 N N . ASN A 1 114 ? 0.478 5.150 -6.979 1.00 92.88 114 ASN A N 1
ATOM 878 C CA . ASN A 1 114 ? -0.139 6.265 -7.687 1.00 92.88 114 ASN A CA 1
ATOM 879 C C . ASN A 1 114 ? 0.722 6.608 -8.907 1.00 92.88 114 ASN A C 1
ATOM 881 O O . ASN A 1 114 ? 1.936 6.746 -8.765 1.00 92.88 114 ASN A O 1
ATOM 885 N N . HIS A 1 115 ? 0.089 6.806 -10.064 1.00 90.44 115 HIS A N 1
ATOM 886 C CA . HIS A 1 115 ? 0.762 7.135 -11.327 1.00 90.44 115 HIS A CA 1
ATOM 887 C C . HIS A 1 115 ? 1.682 8.364 -11.190 1.00 90.44 115 HIS A C 1
ATOM 889 O O . HIS A 1 115 ? 2.882 8.277 -11.407 1.00 90.44 115 HIS A O 1
ATOM 895 N N . GLY A 1 116 ? 1.172 9.478 -10.649 1.00 87.25 116 GLY A N 1
ATOM 896 C CA . GLY A 1 116 ? 1.956 10.715 -10.484 1.00 87.25 116 GLY A CA 1
ATOM 897 C C . GLY A 1 116 ? 3.088 10.667 -9.444 1.00 87.25 116 GLY A C 1
ATOM 898 O O . GLY A 1 116 ? 3.787 11.659 -9.250 1.00 87.25 116 GLY A O 1
ATOM 899 N N . SER A 1 117 ? 3.281 9.547 -8.742 1.00 87.56 117 SER A N 1
ATOM 900 C CA . SER A 1 117 ? 4.323 9.408 -7.719 1.00 87.56 117 SER A CA 1
ATOM 901 C C . SER A 1 117 ? 5.127 8.116 -7.864 1.00 87.56 117 SER A C 1
ATOM 903 O O . SER A 1 117 ? 5.532 7.548 -6.851 1.00 87.56 117 SER A O 1
ATOM 905 N N . LEU A 1 118 ? 5.326 7.620 -9.087 1.00 90.19 118 LEU A N 1
ATOM 906 C CA . LEU A 1 118 ? 6.305 6.559 -9.328 1.00 90.19 118 LEU A CA 1
ATOM 907 C C . LEU A 1 118 ? 7.711 7.030 -8.910 1.00 90.19 118 LEU A C 1
ATOM 909 O O . LEU A 1 118 ? 8.038 8.221 -9.032 1.00 90.19 118 LEU A O 1
ATOM 913 N N . SER A 1 119 ? 8.506 6.098 -8.375 1.00 88.12 119 SER A N 1
ATOM 914 C CA . SER A 1 119 ? 9.902 6.356 -8.002 1.00 88.12 119 SER A CA 1
ATOM 915 C C . SER A 1 119 ? 10.762 6.553 -9.242 1.00 88.12 119 SER A C 1
ATOM 917 O O . SER A 1 119 ? 10.437 6.053 -10.322 1.00 88.12 119 SER A O 1
ATOM 919 N N . GLU A 1 120 ? 11.890 7.239 -9.074 1.00 84.62 120 GLU A N 1
ATOM 920 C CA . GLU A 1 120 ? 12.846 7.465 -10.164 1.00 84.62 120 GLU A CA 1
ATOM 921 C C . GLU A 1 120 ? 13.285 6.139 -10.806 1.00 84.62 120 GLU A C 1
ATOM 923 O O . GLU A 1 120 ? 13.224 5.990 -12.020 1.00 84.62 120 GLU A O 1
ATOM 928 N N . ARG A 1 121 ? 13.588 5.122 -9.991 1.00 87.31 121 ARG A N 1
ATOM 929 C CA . ARG A 1 121 ? 13.956 3.777 -10.460 1.00 87.31 121 ARG A CA 1
ATOM 930 C C . ARG A 1 121 ? 12.921 3.146 -11.391 1.00 87.31 121 ARG A C 1
ATOM 932 O O . ARG 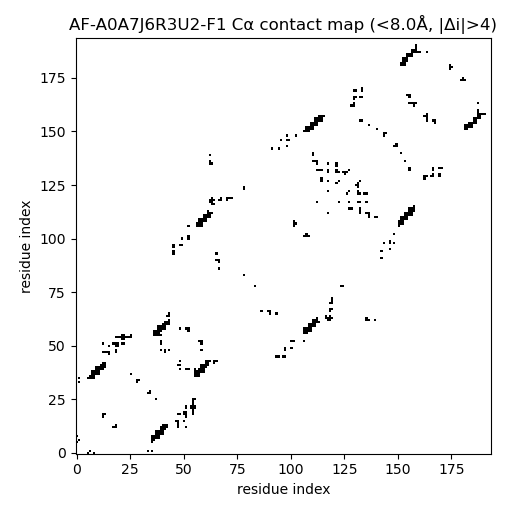A 1 121 ? 13.289 2.532 -12.390 1.00 87.31 121 ARG A O 1
ATOM 939 N N . ILE A 1 122 ? 11.639 3.259 -11.042 1.00 90.81 122 ILE A N 1
ATOM 940 C CA . ILE A 1 122 ? 10.558 2.687 -11.849 1.00 90.81 122 ILE A CA 1
ATOM 941 C C . ILE A 1 122 ? 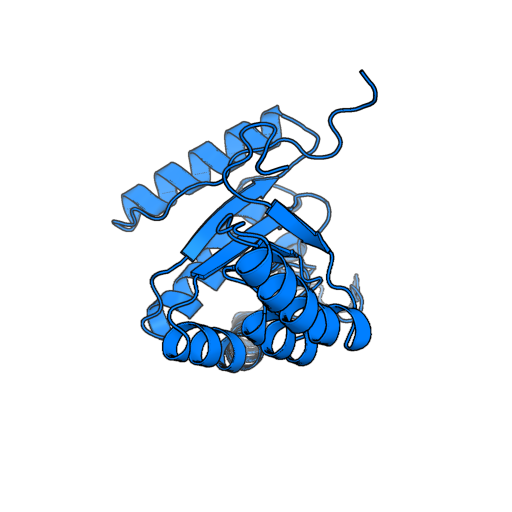10.412 3.472 -13.150 1.00 90.81 122 ILE A C 1
ATOM 943 O O . ILE A 1 122 ? 10.307 2.862 -14.210 1.00 90.81 122 ILE A O 1
ATOM 947 N N . LEU A 1 123 ? 10.478 4.804 -13.084 1.00 89.50 123 LEU A N 1
ATOM 948 C CA . LEU A 1 123 ? 10.418 5.661 -14.267 1.00 89.50 123 LEU A CA 1
ATOM 949 C C . LEU A 1 123 ? 11.582 5.391 -15.231 1.00 89.50 123 LEU A C 1
ATOM 951 O O . LEU A 1 123 ? 11.357 5.310 -16.433 1.00 89.50 123 LEU A O 1
ATOM 955 N N . THR A 1 124 ? 12.801 5.191 -14.729 1.00 85.56 124 THR A N 1
ATOM 956 C CA . THR A 1 124 ? 13.971 4.904 -15.573 1.00 85.56 124 THR A CA 1
ATOM 957 C C . THR A 1 124 ? 13.869 3.548 -16.275 1.00 85.56 124 THR A C 1
ATOM 959 O O . THR A 1 124 ? 14.285 3.427 -17.421 1.00 85.56 124 THR A O 1
ATOM 962 N N . GLN A 1 125 ? 13.312 2.524 -15.619 1.00 86.38 125 GLN A N 1
ATOM 963 C CA . GLN A 1 125 ? 13.228 1.172 -16.193 1.00 86.38 125 GLN A CA 1
ATOM 964 C C . GLN A 1 125 ? 11.988 0.948 -17.069 1.00 86.38 125 GLN A C 1
ATOM 966 O O . GLN A 1 125 ? 12.062 0.230 -18.062 1.00 86.38 125 GLN A O 1
ATOM 971 N N . TYR A 1 126 ? 10.847 1.529 -16.693 1.00 91.38 126 TYR A N 1
ATOM 972 C CA . TYR A 1 126 ? 9.542 1.219 -17.290 1.00 91.38 126 TYR A CA 1
ATOM 973 C C . TYR A 1 126 ? 8.837 2.441 -17.888 1.00 91.38 126 TYR A C 1
ATOM 975 O O . TYR A 1 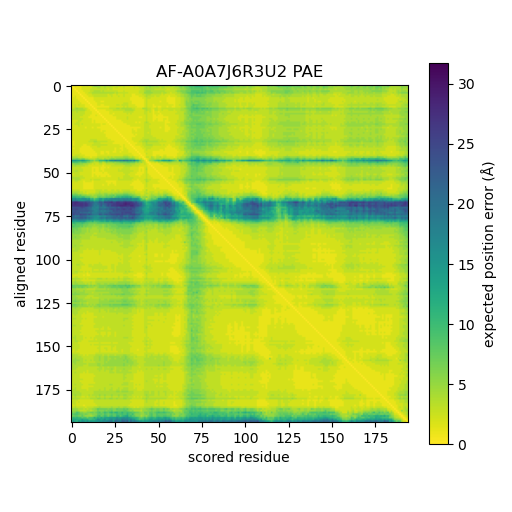126 ? 7.810 2.290 -18.552 1.00 91.38 126 TYR A O 1
ATOM 983 N N . GLY A 1 127 ? 9.349 3.650 -17.651 1.00 90.81 127 GLY A N 1
ATOM 984 C CA . GLY A 1 127 ? 8.656 4.892 -17.976 1.00 90.81 127 GLY A CA 1
ATOM 985 C C . GLY A 1 127 ? 7.439 5.157 -17.084 1.00 90.81 127 GLY A C 1
ATOM 986 O O . GLY A 1 127 ? 7.146 4.429 -16.132 1.00 90.81 127 GLY A O 1
ATOM 987 N N . ASP A 1 128 ? 6.711 6.225 -17.412 1.00 92.12 128 ASP A N 1
ATOM 988 C CA . ASP A 1 128 ? 5.425 6.564 -16.791 1.00 92.12 128 ASP A CA 1
ATOM 989 C C . ASP A 1 128 ? 4.298 5.749 -17.452 1.00 92.12 128 ASP A C 1
ATOM 991 O O . ASP A 1 128 ? 3.565 6.232 -18.317 1.00 92.12 128 ASP A O 1
ATOM 995 N N . THR A 1 129 ? 4.256 4.451 -17.134 1.00 96.06 129 THR A N 1
ATOM 996 C CA . THR A 1 129 ? 3.414 3.454 -17.815 1.00 96.06 129 THR A CA 1
ATOM 997 C C . THR A 1 129 ? 2.602 2.599 -16.831 1.00 96.06 129 THR A C 1
ATOM 999 O O . THR A 1 129 ? 2.997 2.430 -15.669 1.00 96.06 129 THR A O 1
ATOM 1002 N N . PRO A 1 130 ? 1.469 2.006 -17.268 1.00 97.38 130 PRO A N 1
ATOM 1003 C CA . PRO A 1 130 ? 0.760 0.981 -16.498 1.00 97.38 130 PRO A CA 1
ATOM 1004 C C . PRO A 1 130 ? 1.671 -0.164 -16.032 1.00 97.38 130 PRO A C 1
ATOM 1006 O O . PRO A 1 130 ? 1.553 -0.624 -14.897 1.00 97.38 130 PRO A O 1
ATOM 1009 N N . GLU A 1 131 ? 2.601 -0.597 -16.879 1.00 97.69 131 GLU A N 1
ATOM 1010 C CA . GLU A 1 131 ? 3.591 -1.634 -16.595 1.00 97.69 131 GLU A CA 1
ATOM 1011 C C . GLU A 1 131 ? 4.519 -1.212 -15.451 1.00 97.69 131 GLU A C 1
ATOM 1013 O O . GLU A 1 131 ? 4.737 -1.994 -14.526 1.00 97.69 131 GLU A O 1
ATOM 1018 N N . GLY A 1 132 ? 4.986 0.041 -15.450 1.00 96.19 132 GLY A N 1
ATOM 1019 C CA . GLY A 1 132 ? 5.762 0.608 -14.346 1.00 96.19 132 GLY A CA 1
ATOM 1020 C C . GLY A 1 132 ? 4.987 0.620 -13.026 1.00 96.19 132 GLY A C 1
ATOM 1021 O O . GLY A 1 132 ? 5.529 0.253 -11.979 1.00 96.19 132 GLY A O 1
ATOM 1022 N N . MET A 1 133 ? 3.691 0.953 -13.061 1.00 97.12 133 MET A N 1
ATOM 1023 C CA . MET A 1 133 ? 2.835 0.881 -11.869 1.00 97.12 133 MET A CA 1
ATOM 1024 C C . MET A 1 133 ? 2.739 -0.548 -11.315 1.00 97.12 133 MET A C 1
ATOM 1026 O O . MET A 1 133 ? 2.863 -0.752 -10.103 1.00 97.12 133 MET A O 1
ATOM 1030 N N . VAL A 1 134 ? 2.543 -1.539 -12.191 1.00 98.00 134 VAL A N 1
ATOM 1031 C CA . VAL A 1 134 ? 2.470 -2.955 -11.802 1.00 98.00 134 VAL A CA 1
ATOM 1032 C C . VAL A 1 134 ? 3.812 -3.443 -11.267 1.00 98.00 134 VAL A C 1
ATOM 1034 O O . VAL A 1 134 ? 3.838 -4.060 -10.203 1.00 98.00 134 VAL A O 1
ATOM 1037 N N . ALA A 1 135 ? 4.924 -3.120 -11.931 1.00 96.44 135 ALA A N 1
ATOM 1038 C CA . ALA A 1 135 ? 6.267 -3.487 -11.487 1.00 96.44 135 ALA A CA 1
ATOM 1039 C C . ALA A 1 135 ? 6.550 -2.968 -10.068 1.00 96.44 135 ALA A C 1
ATOM 1041 O O . ALA A 1 135 ? 6.977 -3.731 -9.200 1.00 96.44 135 ALA A O 1
ATOM 1042 N N . SER A 1 136 ? 6.208 -1.702 -9.801 1.00 95.56 136 SER A N 1
ATOM 1043 C CA . SER A 1 136 ? 6.347 -1.080 -8.480 1.00 95.56 136 SER A CA 1
ATOM 1044 C C . SER A 1 136 ? 5.543 -1.801 -7.390 1.00 95.56 136 SER A C 1
ATOM 1046 O O . SER A 1 136 ? 6.009 -1.965 -6.262 1.00 95.56 136 SER A O 1
ATOM 1048 N N . ALA A 1 137 ? 4.333 -2.260 -7.715 1.00 97.06 137 ALA A N 1
AT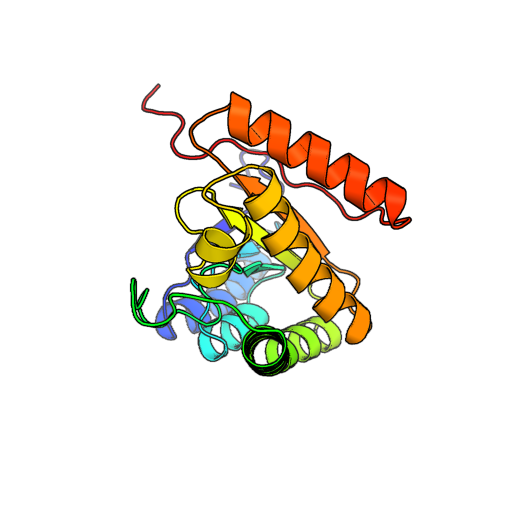OM 1049 C CA . ALA A 1 137 ? 3.485 -2.985 -6.777 1.00 97.06 137 ALA A CA 1
ATOM 1050 C C . ALA A 1 137 ? 3.989 -4.408 -6.508 1.00 97.06 137 ALA A C 1
ATOM 1052 O O . ALA A 1 137 ? 4.093 -4.825 -5.353 1.00 97.06 137 ALA A O 1
ATOM 1053 N N . ILE A 1 138 ? 4.302 -5.145 -7.576 1.00 97.56 138 ILE A N 1
ATOM 1054 C CA . ILE A 1 138 ? 4.736 -6.542 -7.519 1.00 97.56 138 ILE A CA 1
ATOM 1055 C C . ILE A 1 138 ? 6.056 -6.676 -6.771 1.00 97.56 138 ILE A C 1
ATOM 1057 O O . ILE A 1 138 ? 6.207 -7.613 -5.993 1.00 97.56 138 ILE A O 1
ATOM 1061 N N . GLU A 1 139 ? 6.982 -5.736 -6.946 1.00 95.62 139 GLU A N 1
ATOM 1062 C CA . GLU A 1 139 ? 8.242 -5.721 -6.209 1.00 95.62 139 GLU A CA 1
ATOM 1063 C C . GLU A 1 139 ? 8.020 -5.702 -4.691 1.00 95.62 139 GLU A C 1
ATOM 1065 O O . GLU A 1 139 ? 8.539 -6.561 -3.980 1.00 95.62 139 GLU A O 1
ATOM 1070 N N . VAL A 1 140 ? 7.182 -4.792 -4.185 1.00 95.88 140 VAL A N 1
ATOM 1071 C CA . VAL A 1 140 ? 6.862 -4.750 -2.749 1.00 95.88 140 VAL A CA 1
ATOM 1072 C C . VAL A 1 140 ? 6.084 -5.997 -2.318 1.00 95.88 140 VAL A C 1
ATOM 1074 O O . VAL A 1 140 ? 6.307 -6.511 -1.222 1.00 95.88 140 VAL A O 1
ATOM 1077 N N . GLY A 1 141 ? 5.214 -6.531 -3.181 1.00 97.75 141 GLY A N 1
ATOM 1078 C CA . GLY A 1 141 ? 4.529 -7.804 -2.946 1.00 97.75 141 GLY A CA 1
ATOM 1079 C C . GLY A 1 141 ? 5.496 -8.980 -2.773 1.00 97.75 141 GLY A C 1
ATOM 1080 O O . GLY A 1 141 ? 5.330 -9.782 -1.857 1.00 97.75 141 GLY A O 1
ATOM 1081 N N . LEU A 1 142 ? 6.540 -9.057 -3.601 1.00 97.88 142 LEU A N 1
ATOM 1082 C CA . LEU A 1 142 ? 7.588 -10.074 -3.498 1.00 97.88 142 LEU A CA 1
ATOM 1083 C C . LEU A 1 142 ? 8.362 -9.954 -2.185 1.00 97.88 142 LEU A C 1
ATOM 1085 O O . LEU A 1 142 ? 8.574 -10.967 -1.524 1.00 97.88 142 LEU A O 1
ATOM 1089 N N . MET A 1 143 ? 8.711 -8.734 -1.770 1.00 97.31 143 MET A N 1
ATOM 1090 C CA . MET A 1 143 ? 9.370 -8.493 -0.481 1.00 97.31 143 MET A CA 1
ATOM 1091 C C . MET A 1 143 ? 8.486 -8.929 0.696 1.00 97.31 143 MET A C 1
ATOM 1093 O O . MET A 1 143 ? 8.964 -9.599 1.606 1.00 97.31 143 MET A O 1
ATOM 1097 N N . CYS A 1 144 ? 7.185 -8.615 0.660 1.00 98.00 144 CYS A N 1
ATOM 1098 C CA . CYS A 1 144 ? 6.237 -9.065 1.686 1.00 98.00 144 CYS A CA 1
ATOM 1099 C C . CYS A 1 144 ? 6.183 -10.595 1.765 1.00 98.00 144 CYS A C 1
ATOM 1101 O O . CYS A 1 144 ? 6.258 -11.154 2.853 1.00 98.00 144 CYS A O 1
ATOM 1103 N N . ARG A 1 145 ? 6.123 -11.283 0.620 1.00 97.94 145 ARG A N 1
ATOM 1104 C CA . ARG A 1 145 ? 6.119 -12.752 0.576 1.00 97.94 145 ARG A CA 1
ATOM 1105 C C . ARG A 1 145 ? 7.433 -13.371 1.039 1.00 97.94 145 ARG A C 1
ATOM 1107 O O . ARG A 1 145 ? 7.397 -14.396 1.707 1.00 97.94 145 ARG A O 1
ATOM 1114 N N . ALA A 1 146 ? 8.574 -12.759 0.726 1.00 98.12 146 ALA A N 1
ATOM 1115 C CA . ALA A 1 146 ? 9.873 -13.198 1.240 1.00 98.12 146 ALA A CA 1
ATOM 1116 C C . ALA A 1 146 ? 9.950 -13.102 2.776 1.00 98.12 146 ALA A C 1
ATOM 1118 O O . ALA A 1 146 ? 10.646 -13.888 3.409 1.00 98.12 146 ALA A O 1
ATOM 1119 N N . LEU A 1 147 ? 9.187 -12.180 3.371 1.00 98.12 147 LEU A N 1
ATOM 1120 C CA . LEU A 1 147 ? 9.000 -12.031 4.816 1.00 98.12 147 LEU A CA 1
ATOM 1121 C C . LEU A 1 147 ? 7.803 -12.836 5.358 1.00 98.12 147 LEU A C 1
ATOM 1123 O O . LEU A 1 147 ? 7.397 -12.637 6.508 1.00 98.12 147 LEU A O 1
ATOM 1127 N N . ASP A 1 148 ? 7.214 -13.724 4.548 1.00 98.31 148 ASP A N 1
ATOM 1128 C CA . ASP A 1 148 ? 6.043 -14.534 4.905 1.00 98.31 148 ASP A CA 1
ATOM 1129 C C . ASP A 1 148 ? 4.864 -13.661 5.402 1.00 98.31 148 ASP A C 1
ATOM 1131 O O . ASP A 1 148 ? 4.204 -13.923 6.403 1.00 98.31 148 ASP A O 1
ATOM 1135 N N . PHE A 1 149 ? 4.645 -12.521 4.745 1.00 98.44 149 PHE A N 1
ATOM 1136 C CA . PHE A 1 149 ? 3.552 -11.599 5.040 1.00 98.44 149 PHE A CA 1
ATOM 1137 C C . PHE A 1 149 ? 2.552 -11.564 3.889 1.00 98.44 149 PHE A C 1
ATOM 1139 O O . PHE A 1 149 ? 2.854 -11.095 2.788 1.00 98.44 149 PHE A O 1
ATOM 1146 N N . HIS A 1 150 ? 1.342 -12.048 4.165 1.00 98.06 150 HIS A N 1
ATOM 1147 C CA . HIS A 1 150 ? 0.289 -12.230 3.166 1.00 98.06 150 HIS A CA 1
ATOM 1148 C C . HIS A 1 150 ? -0.932 -11.329 3.386 1.00 98.06 150 HIS A C 1
ATOM 1150 O O . HIS A 1 150 ? -1.780 -11.244 2.502 1.00 98.06 150 HIS A O 1
ATOM 1156 N N . ASP A 1 151 ? -0.998 -10.580 4.489 1.00 98.31 151 ASP A N 1
ATOM 1157 C CA . ASP A 1 151 ? -2.080 -9.629 4.769 1.00 98.31 151 ASP A CA 1
ATOM 1158 C C . ASP A 1 151 ? -1.909 -8.321 3.976 1.00 98.31 151 ASP A C 1
ATOM 1160 O O . ASP A 1 151 ? -1.813 -7.222 4.537 1.00 98.31 151 ASP A O 1
ATOM 1164 N N . ILE A 1 152 ? -1.841 -8.435 2.646 1.00 98.31 152 ILE A N 1
ATOM 1165 C CA . ILE A 1 152 ? -1.611 -7.322 1.725 1.00 98.31 152 ILE A CA 1
ATOM 1166 C C . ILE A 1 152 ? -2.779 -7.091 0.765 1.00 98.31 152 ILE A C 1
ATOM 1168 O O . ILE A 1 152 ? -3.495 -8.003 0.367 1.00 98.31 152 ILE A O 1
ATOM 1172 N N . ILE A 1 153 ? -2.959 -5.828 0.383 1.00 98.56 153 ILE A N 1
ATOM 1173 C CA . ILE A 1 153 ? -3.964 -5.356 -0.577 1.00 98.56 153 ILE A CA 1
ATOM 1174 C C . ILE A 1 153 ? -3.263 -4.444 -1.578 1.00 98.56 153 ILE A C 1
ATOM 1176 O O . ILE A 1 153 ? -2.486 -3.577 -1.172 1.00 98.56 153 ILE A O 1
ATOM 1180 N N . PHE A 1 154 ? -3.591 -4.551 -2.862 1.00 98.50 154 PHE A N 1
ATOM 1181 C CA . PHE A 1 154 ? -3.055 -3.649 -3.882 1.00 98.50 154 PHE A CA 1
ATOM 1182 C C . PHE A 1 154 ? -4.045 -2.555 -4.287 1.00 98.50 154 PHE A C 1
ATOM 1184 O O . PHE A 1 154 ? -5.263 -2.727 -4.245 1.00 98.50 154 PHE A O 1
ATOM 1191 N N . SER A 1 155 ? -3.524 -1.408 -4.723 1.00 97.75 155 SER A N 1
ATOM 1192 C CA . SER A 1 155 ? -4.306 -0.401 -5.450 1.00 97.75 155 SER A CA 1
ATOM 1193 C C . SER A 1 155 ? -3.448 0.335 -6.470 1.00 97.75 155 SER A C 1
ATOM 1195 O O . SER A 1 155 ? -2.341 0.745 -6.123 1.00 97.75 155 SER A O 1
ATOM 1197 N N . MET A 1 156 ? -3.992 0.557 -7.667 1.00 96.94 156 MET A N 1
ATOM 1198 C CA . MET A 1 156 ? -3.375 1.299 -8.769 1.00 96.94 156 MET A CA 1
ATOM 1199 C C . MET A 1 156 ? -4.216 2.542 -9.063 1.00 96.94 156 MET A C 1
ATOM 1201 O O . MET A 1 156 ? -5.297 2.429 -9.629 1.00 96.94 156 MET A O 1
ATOM 1205 N N . LYS A 1 157 ? -3.766 3.737 -8.672 1.00 94.69 157 LYS A N 1
ATOM 1206 C CA . LYS A 1 157 ? -4.554 4.965 -8.876 1.00 94.69 157 LYS A CA 1
ATOM 1207 C C . LYS A 1 157 ? -3.945 5.867 -9.938 1.00 94.69 157 LYS A C 1
ATOM 1209 O O . LYS A 1 157 ? -2.744 6.127 -9.935 1.00 94.69 157 LYS A O 1
ATOM 1214 N N . SER A 1 158 ? -4.804 6.391 -10.803 1.00 94.19 158 SER A N 1
ATOM 1215 C CA . SER A 1 158 ? -4.487 7.433 -11.780 1.00 94.19 158 SER A CA 1
ATOM 1216 C C . SER A 1 158 ? -5.701 8.347 -11.945 1.00 94.19 158 SER A C 1
ATOM 1218 O O . SER A 1 158 ? -6.831 7.909 -11.716 1.00 94.19 158 SER A O 1
ATOM 1220 N N . SER A 1 159 ? -5.470 9.617 -12.279 1.00 92.62 159 SER A N 1
ATOM 1221 C CA . SER A 1 159 ? -6.527 10.550 -12.691 1.00 92.62 159 SER A CA 1
ATOM 1222 C C . SER A 1 159 ? -6.980 10.267 -14.124 1.00 92.62 159 SER A C 1
ATOM 1224 O O . SER A 1 159 ? -8.118 10.541 -14.494 1.00 92.62 159 SER A O 1
ATOM 1226 N N . ASN A 1 160 ? -6.130 9.610 -14.920 1.00 93.62 160 ASN A N 1
ATOM 1227 C CA . ASN A 1 160 ? -6.508 9.062 -16.211 1.00 93.62 160 ASN A CA 1
ATOM 1228 C C . ASN A 1 160 ? -7.138 7.672 -16.028 1.00 93.62 160 ASN A C 1
ATOM 1230 O O . ASN A 1 160 ? -6.460 6.684 -15.730 1.00 93.62 160 ASN A O 1
ATOM 1234 N N . THR A 1 161 ? -8.449 7.582 -16.250 1.00 93.94 161 THR A N 1
ATOM 1235 C CA . THR A 1 161 ? -9.217 6.340 -16.082 1.00 93.94 161 THR A CA 1
ATOM 1236 C C . THR A 1 161 ? -8.767 5.221 -17.022 1.00 93.94 161 THR A C 1
ATOM 1238 O O . THR A 1 161 ? -8.821 4.056 -16.634 1.00 93.94 161 THR A O 1
ATOM 1241 N N . ARG A 1 162 ? -8.258 5.537 -18.221 1.00 95.50 162 ARG A N 1
ATOM 1242 C CA . ARG A 1 162 ? -7.735 4.528 -19.160 1.00 95.50 162 ARG A CA 1
ATOM 1243 C C . ARG A 1 162 ? -6.463 3.879 -18.621 1.00 95.50 162 ARG A C 1
ATOM 1245 O O . ARG A 1 162 ? -6.360 2.656 -18.631 1.00 95.50 162 ARG A O 1
ATOM 1252 N N . VAL A 1 163 ? -5.546 4.691 -18.089 1.00 95.12 163 VAL A N 1
ATOM 1253 C CA . VAL A 1 163 ? -4.317 4.214 -17.430 1.00 95.12 163 VAL A CA 1
ATOM 1254 C C . VAL A 1 163 ? -4.668 3.371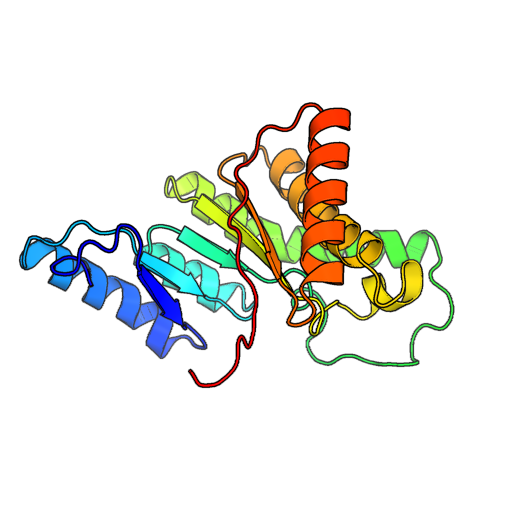 -16.208 1.00 95.12 163 VAL A C 1
ATOM 1256 O O . VAL A 1 163 ? -4.147 2.272 -16.051 1.00 95.12 163 VAL A O 1
ATOM 1259 N N . MET A 1 164 ? -5.611 3.838 -15.382 1.00 95.56 164 MET A N 1
ATOM 1260 C CA . MET A 1 164 ? -6.076 3.097 -14.207 1.00 95.56 164 MET A CA 1
ATOM 1261 C C . MET A 1 164 ? -6.625 1.711 -14.585 1.00 95.56 164 MET A C 1
ATOM 1263 O O . MET A 1 164 ? -6.225 0.707 -13.998 1.00 95.56 164 MET A 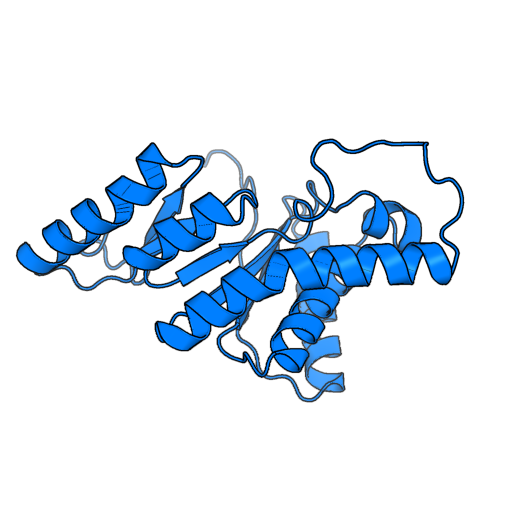O 1
ATOM 1267 N N . VAL A 1 165 ? -7.528 1.637 -15.570 1.00 97.50 165 VAL A N 1
ATOM 1268 C CA . VAL A 1 165 ? -8.121 0.366 -16.019 1.00 97.50 165 VAL A CA 1
ATOM 1269 C C . VAL A 1 165 ? -7.054 -0.572 -16.584 1.00 97.50 165 VAL A C 1
ATOM 1271 O O . VAL A 1 165 ? -7.066 -1.760 -16.257 1.00 97.50 165 VAL A O 1
ATOM 1274 N N . ALA A 1 166 ? -6.123 -0.056 -17.392 1.00 97.88 166 ALA A N 1
ATOM 1275 C CA . ALA A 1 166 ? -5.010 -0.841 -17.918 1.00 97.88 166 ALA A CA 1
ATOM 1276 C C . ALA A 1 166 ? -4.140 -1.410 -16.784 1.00 97.88 166 ALA A C 1
ATOM 1278 O O . ALA A 1 166 ? -3.921 -2.618 -16.737 1.00 97.88 166 ALA A O 1
ATOM 1279 N N . ALA A 1 167 ? -3.741 -0.576 -15.819 1.00 98.00 167 ALA A N 1
ATOM 1280 C CA . ALA A 1 167 ? -2.911 -0.987 -14.690 1.00 98.00 167 ALA A CA 1
ATOM 1281 C C . ALA A 1 167 ? -3.586 -2.062 -13.821 1.00 98.00 167 ALA A C 1
ATOM 1283 O O . ALA A 1 167 ? -2.944 -3.045 -13.459 1.00 98.00 167 ALA A O 1
ATOM 1284 N N . TYR A 1 168 ? -4.886 -1.938 -13.518 1.00 98.38 168 TYR A N 1
ATOM 1285 C CA . TYR A 1 168 ? -5.600 -2.978 -12.762 1.00 98.38 168 TYR A CA 1
ATOM 1286 C C . TYR A 1 168 ? -5.728 -4.294 -13.532 1.00 98.38 168 TYR A C 1
ATOM 1288 O O . TYR A 1 168 ? -5.584 -5.355 -12.927 1.00 98.38 168 TYR A O 1
ATOM 1296 N N . ARG A 1 169 ? -5.984 -4.252 -14.847 1.00 98.38 169 ARG A N 1
ATOM 1297 C CA . ARG A 1 169 ? -6.053 -5.466 -15.679 1.00 98.38 169 ARG A CA 1
ATOM 1298 C C . ARG A 1 169 ? -4.703 -6.174 -15.748 1.00 98.38 169 ARG A C 1
ATOM 1300 O O . ARG A 1 169 ? -4.655 -7.387 -15.568 1.00 98.38 169 ARG A O 1
ATOM 1307 N N . LEU A 1 170 ? -3.625 -5.419 -15.955 1.00 98.50 170 LEU A N 1
ATOM 1308 C CA . LEU A 1 170 ? -2.263 -5.949 -15.962 1.00 98.50 170 LEU A CA 1
ATOM 1309 C C . LEU A 1 170 ? -1.886 -6.539 -14.601 1.00 98.50 170 LEU A C 1
ATOM 1311 O O . LEU A 1 170 ? -1.379 -7.655 -14.544 1.00 98.50 170 LEU A O 1
ATOM 1315 N N . LEU A 1 171 ? -2.197 -5.841 -13.504 1.00 98.50 171 LEU A N 1
ATOM 1316 C CA . LEU A 1 171 ? -1.958 -6.355 -12.158 1.00 98.50 171 LEU A CA 1
ATOM 1317 C C . LEU A 1 171 ? -2.721 -7.660 -11.907 1.00 98.50 171 LEU A C 1
ATOM 1319 O O . LEU A 1 171 ? -2.143 -8.606 -11.386 1.00 98.50 171 LEU A O 1
ATOM 1323 N N . ALA A 1 172 ? -3.999 -7.731 -12.285 1.00 98.50 172 ALA A N 1
ATOM 1324 C CA . ALA A 1 172 ? -4.804 -8.939 -12.126 1.00 98.50 172 ALA A CA 1
ATOM 1325 C C . ALA A 1 172 ? -4.239 -10.119 -12.936 1.00 98.50 172 ALA A C 1
ATOM 1327 O O . ALA A 1 172 ? -4.135 -11.224 -12.407 1.00 98.50 172 ALA A O 1
ATOM 1328 N N . ALA A 1 173 ? -3.823 -9.882 -14.184 1.00 98.50 173 ALA A N 1
ATOM 1329 C CA . ALA A 1 173 ? -3.187 -10.900 -15.018 1.00 98.50 173 ALA A CA 1
ATOM 1330 C C . ALA A 1 173 ? -1.854 -11.382 -14.420 1.00 98.50 173 ALA A C 1
ATOM 1332 O O . ALA A 1 173 ? -1.592 -12.583 -14.370 1.00 98.50 173 ALA A O 1
ATOM 1333 N N . GLU A 1 174 ? -1.033 -10.461 -13.913 1.00 98.44 174 GLU A N 1
ATOM 1334 C CA . GLU A 1 174 ? 0.251 -10.792 -13.296 1.00 98.44 174 GLU A CA 1
ATOM 1335 C C . GLU A 1 174 ? 0.079 -11.543 -11.967 1.00 98.44 174 GLU A C 1
ATOM 1337 O O . GLU A 1 174 ? 0.814 -12.494 -11.698 1.00 98.44 174 GLU A O 1
ATOM 1342 N N . MET A 1 175 ? -0.920 -11.181 -11.156 1.00 98.38 175 MET A N 1
ATOM 1343 C CA . MET A 1 175 ? -1.287 -11.943 -9.959 1.00 98.38 175 MET A CA 1
ATOM 1344 C C . MET A 1 175 ? -1.755 -13.354 -10.323 1.00 98.38 175 MET A C 1
ATOM 1346 O O . MET A 1 175 ? -1.249 -14.315 -9.749 1.00 98.38 175 MET A O 1
ATOM 1350 N N . ALA A 1 176 ? -2.626 -13.503 -11.326 1.00 98.25 176 ALA A N 1
ATOM 1351 C CA . ALA A 1 176 ? -3.081 -14.812 -11.793 1.00 98.25 176 ALA A CA 1
ATOM 1352 C C . ALA A 1 176 ? -1.909 -15.690 -12.265 1.00 98.25 176 ALA A C 1
ATOM 1354 O O . ALA A 1 176 ? -1.803 -16.848 -11.864 1.00 98.25 176 ALA A O 1
ATOM 1355 N N . ARG A 1 177 ? -0.967 -15.125 -13.035 1.00 98.31 177 ARG A N 1
ATOM 1356 C CA . ARG A 1 177 ? 0.253 -15.820 -13.486 1.00 98.31 177 ARG A CA 1
ATOM 1357 C C . ARG A 1 177 ? 1.127 -16.298 -12.322 1.00 98.31 177 ARG A C 1
ATOM 1359 O O . ARG A 1 177 ? 1.811 -17.311 -12.438 1.00 98.31 177 ARG A O 1
ATOM 1366 N N . ARG A 1 178 ? 1.122 -15.567 -11.206 1.00 97.62 178 ARG A N 1
ATOM 1367 C CA . ARG A 1 178 ? 1.874 -15.890 -9.984 1.00 97.62 178 ARG A CA 1
ATOM 1368 C C . ARG A 1 178 ? 1.103 -16.777 -9.002 1.00 97.62 178 ARG A C 1
ATOM 1370 O O . ARG A 1 178 ? 1.665 -17.128 -7.967 1.00 97.62 178 ARG A O 1
ATOM 1377 N N . GLY A 1 179 ? -0.159 -17.103 -9.286 1.00 98.12 179 GLY A N 1
ATOM 1378 C CA . GLY A 1 179 ? -1.042 -17.780 -8.335 1.00 98.12 179 GLY A CA 1
ATOM 1379 C C . GLY A 1 179 ? -1.340 -16.936 -7.091 1.00 98.12 179 GLY A C 1
ATOM 1380 O O . GLY A 1 179 ? -1.436 -17.474 -5.994 1.00 98.12 179 GLY A O 1
ATOM 1381 N N . TRP A 1 180 ? -1.395 -15.610 -7.235 1.00 98.19 180 TRP A N 1
ATOM 1382 C CA . TRP A 1 180 ? -1.754 -14.681 -6.163 1.00 98.19 180 TRP A CA 1
ATOM 1383 C C . TRP A 1 180 ? -3.238 -14.324 -6.236 1.00 98.19 180 TRP A C 1
ATOM 1385 O O . TRP A 1 180 ? -3.777 -14.083 -7.315 1.00 98.19 180 TRP A O 1
ATOM 1395 N N . ASP A 1 181 ? -3.862 -14.207 -5.071 1.00 97.12 181 ASP A N 1
ATOM 1396 C CA . ASP A 1 181 ? -5.286 -13.928 -4.865 1.00 97.12 181 ASP A CA 1
ATOM 1397 C C . ASP A 1 181 ? -5.520 -12.694 -3.971 1.00 97.12 181 ASP A C 1
ATOM 1399 O O . ASP A 1 181 ? -6.588 -12.511 -3.386 1.00 97.12 181 ASP A O 1
ATOM 1403 N N . TYR A 1 182 ? -4.521 -11.810 -3.878 1.00 98.44 182 TYR A N 1
ATOM 1404 C CA . TYR A 1 182 ? -4.594 -10.622 -3.033 1.00 98.44 182 TYR A CA 1
ATOM 1405 C C . TYR A 1 182 ? -5.716 -9.655 -3.463 1.00 98.44 182 TYR A C 1
ATOM 1407 O O . TYR A 1 182 ? -5.879 -9.387 -4.660 1.00 98.44 182 TYR A O 1
ATOM 1415 N N . PRO A 1 183 ? -6.448 -9.039 -2.512 1.00 98.44 183 PRO A N 1
ATOM 1416 C CA . PRO A 1 183 ? -7.526 -8.113 -2.841 1.00 98.44 183 PRO A CA 1
ATOM 1417 C C . PRO A 1 183 ? -7.050 -6.841 -3.553 1.00 98.44 183 PRO A C 1
ATOM 1419 O O . PRO A 1 183 ? -5.963 -6.311 -3.293 1.00 98.44 183 PRO A O 1
ATOM 1422 N N . LEU A 1 184 ? -7.935 -6.282 -4.383 1.00 98.31 184 LEU A N 1
ATOM 1423 C CA . LEU A 1 184 ? -7.730 -5.019 -5.092 1.00 98.31 184 LEU A CA 1
ATOM 1424 C C . LEU A 1 184 ? -8.658 -3.926 -4.542 1.00 98.31 184 LEU A C 1
ATOM 1426 O O . LEU A 1 184 ? -9.879 -4.025 -4.623 1.00 98.31 184 LEU A O 1
ATOM 1430 N N . HIS A 1 185 ? -8.087 -2.840 -4.022 1.00 97.88 185 HIS A N 1
ATOM 1431 C CA . HIS A 1 185 ? -8.829 -1.622 -3.685 1.00 97.88 185 HIS A CA 1
ATOM 1432 C C . HIS A 1 185 ? -8.879 -0.723 -4.922 1.00 97.88 185 HIS A C 1
ATOM 1434 O O . HIS A 1 185 ? -7.847 -0.167 -5.302 1.00 97.88 185 HIS A O 1
ATOM 1440 N N . LEU A 1 186 ? -10.056 -0.561 -5.530 1.00 95.38 186 LEU A N 1
ATOM 1441 C CA . LEU A 1 186 ? -10.274 0.253 -6.734 1.00 95.38 186 LEU A CA 1
ATOM 1442 C C . LEU A 1 186 ? -10.492 1.737 -6.401 1.00 95.38 186 LEU A C 1
ATOM 1444 O O . LEU A 1 186 ? -11.042 2.075 -5.354 1.00 95.38 186 LEU A O 1
ATOM 1448 N N . GLY A 1 187 ? -10.069 2.639 -7.289 1.00 90.38 187 GLY A N 1
ATOM 1449 C CA . GLY A 1 187 ? -10.461 4.046 -7.210 1.00 90.38 187 GLY A CA 1
ATOM 1450 C C . GLY A 1 187 ? -9.662 4.973 -8.121 1.00 90.38 187 GLY A C 1
ATOM 1451 O O . GLY A 1 187 ? -8.448 4.835 -8.245 1.00 90.38 187 GLY A O 1
ATOM 1452 N N . VAL A 1 188 ? -10.353 5.960 -8.689 1.00 89.75 188 VAL A N 1
ATOM 1453 C CA . VAL A 1 188 ? -9.771 7.064 -9.467 1.00 89.75 188 VAL A CA 1
ATOM 1454 C C . VAL A 1 188 ? -9.245 8.127 -8.497 1.00 89.75 188 VAL A C 1
ATOM 1456 O O . VAL A 1 188 ? -9.860 8.369 -7.456 1.00 89.75 188 VAL A O 1
ATOM 1459 N N . THR A 1 189 ? -8.094 8.739 -8.787 1.00 85.00 189 THR A N 1
ATOM 1460 C CA . THR A 1 189 ? -7.616 9.904 -8.015 1.00 85.00 189 THR A CA 1
ATOM 1461 C C . THR A 1 189 ? -8.042 11.197 -8.701 1.00 85.00 189 THR A C 1
ATOM 1463 O O . THR A 1 189 ? -8.153 11.213 -9.919 1.00 85.00 189 THR A O 1
ATOM 1466 N N . GLU A 1 190 ? -8.261 12.267 -7.931 1.00 82.56 190 GLU A N 1
ATOM 1467 C CA . GLU A 1 190 ? -8.565 13.608 -8.468 1.00 82.56 190 GLU A CA 1
ATOM 1468 C C . GLU A 1 190 ? -9.747 13.618 -9.454 1.00 82.56 190 GLU A C 1
ATOM 1470 O O . GLU A 1 190 ? -9.662 14.156 -10.551 1.00 82.56 190 GLU A O 1
ATOM 1475 N N . ALA A 1 191 ? -10.874 13.021 -9.056 1.00 82.12 191 ALA A N 1
ATOM 1476 C CA . ALA A 1 191 ? -12.058 12.874 -9.909 1.00 82.12 191 ALA A CA 1
ATOM 1477 C C . ALA A 1 191 ? -12.763 14.199 -10.291 1.00 82.12 191 ALA A C 1
ATOM 1479 O O . ALA A 1 191 ? -13.723 14.169 -11.055 1.00 82.12 191 ALA A O 1
ATOM 1480 N N . GLY A 1 192 ? -12.286 15.343 -9.789 1.00 81.62 192 GLY A N 1
ATOM 1481 C CA . GLY A 1 192 ? -12.855 16.669 -10.035 1.00 81.62 192 GLY A CA 1
ATOM 1482 C C . GLY A 1 192 ? -13.856 17.125 -8.970 1.00 81.62 192 GLY A C 1
ATOM 1483 O O . GLY A 1 192 ? -14.159 16.400 -8.021 1.00 81.62 192 GLY A O 1
ATOM 1484 N N . GLY A 1 193 ? -14.329 18.364 -9.118 1.00 73.25 193 GLY A N 1
ATOM 1485 C CA . GLY A 1 193 ? -15.513 18.861 -8.415 1.00 73.25 193 GLY A CA 1
ATOM 1486 C C . GLY A 1 193 ? -16.769 18.383 -9.142 1.00 73.25 193 GLY A C 1
ATOM 1487 O O . GLY A 1 193 ? -16.791 18.406 -10.373 1.00 73.25 193 GLY A O 1
ATOM 1488 N N . GLY A 1 194 ? -17.747 17.887 -8.382 1.00 69.00 194 GLY A N 1
ATOM 1489 C CA . GLY A 1 194 ? -19.054 17.467 -8.899 1.00 69.00 194 GLY A CA 1
ATOM 1490 C C . GLY A 1 194 ? -20.001 18.626 -9.165 1.00 69.00 194 GLY A C 1
ATOM 1491 O O . GLY A 1 194 ? -19.692 19.757 -8.726 1.00 69.00 194 GLY A O 1
#